Protein AF-A0A6P2BWC6-F1 (afdb_monomer_lite)

Radius of gyration: 18.68 Å; chains: 1; bounding box: 38×39×70 Å

Secondary structure (DSSP, 8-state):
--------------TT-----------------------------PPPPGGGGGG-TT-EEEPSSSPPTTSHHHHHHHHHHHHHTT-HHHHTTSB-TTTHHHHHHHHHHS-HHHHHHHS-EEEEEEEEEEEEETTEEEEEEEEEEE-TTSSSSEEEE--TTTTGGGS--HHHHHHHHHH---SSS--EEEEEETTEEEE--S--

Organism: NCBI:txid2480626

Foldseek 3Di:
DDDPPPPPPPPPVDQLQADDDDDDDDDDDDDDDDDDDDDDDDPDPPDPDPLLVLQDPQKDKDAWDDDDPQDQQNLVVVLLVCLVVLVQLVNLVQADPVCSVVSNVVVVPDDSVVSNLQDKDWDPKTWGMWIDHPFKIWIFIAGKIAGPNDVVRIDGHPDSCPPSSPSHYNVVLLCCSAPHSHDSGHTFMWGDDPNGIHGDHPHD

Sequence (204 aa):
MRIPTGMVSCSIVVLAMALATGCSPDGSSTPGGSSPSTGTGRPTGGASPSWARSLGSGVTVTTPGAAASGSPGAVLTSAIAAIEAGNYAKICHYLQPSQQPKCKSEFGSAQASAIATAMPTFKNLTVSYTATDGTKALVGLTGTICSPEQKPSCVTNNDAAAIFDSGKTFAELWMESVTSISNGYSLTPMIEVNGKWYGYSTGF

pLDDT: mean 77.04, std 22.96, range [26.8, 98.0]

Structure (mmCIF, N/CA/C/O backbone):
data_AF-A0A6P2BWC6-F1
#
_entry.id   AF-A0A6P2BWC6-F1
#
loop_
_atom_site.group_PDB
_atom_site.id
_atom_site.type_symbol
_atom_site.label_atom_id
_atom_site.label_alt_id
_atom_site.label_comp_id
_atom_site.label_asym_id
_atom_site.label_entity_id
_atom_site.label_seq_id
_atom_site.pdbx_PDB_ins_code
_atom_site.Cartn_x
_atom_site.Cartn_y
_atom_site.Cartn_z
_atom_site.occupancy
_atom_site.B_iso_or_equiv
_atom_site.auth_seq_id
_atom_site.auth_comp_id
_atom_site.auth_asym_id
_atom_site.auth_atom_id
_atom_site.pdbx_PDB_model_num
ATOM 1 N N . MET A 1 1 ? -14.160 8.626 41.823 1.00 37.69 1 MET A N 1
ATOM 2 C CA . MET A 1 1 ? -14.326 8.112 40.448 1.00 37.69 1 MET A CA 1
ATOM 3 C C . MET A 1 1 ? -12.980 7.529 40.033 1.00 37.69 1 MET A C 1
ATOM 5 O O . MET A 1 1 ? -12.048 8.285 39.810 1.00 37.69 1 MET A O 1
ATOM 9 N N . ARG A 1 2 ? -12.809 6.206 40.139 1.00 28.91 2 ARG A N 1
ATOM 10 C CA . ARG A 1 2 ? -11.534 5.522 39.866 1.00 28.91 2 ARG A CA 1
ATOM 11 C C . ARG A 1 2 ? -11.541 5.081 38.406 1.00 28.91 2 ARG A C 1
ATOM 13 O O . ARG A 1 2 ? -12.388 4.281 38.029 1.00 28.91 2 ARG A O 1
ATOM 20 N N . ILE A 1 3 ? -10.636 5.639 37.610 1.00 29.30 3 ILE A N 1
ATOM 21 C CA . ILE A 1 3 ? -10.373 5.204 36.237 1.00 29.30 3 ILE A CA 1
ATOM 22 C C . ILE A 1 3 ? -9.587 3.888 36.346 1.00 29.30 3 ILE A C 1
ATOM 24 O O . ILE A 1 3 ? -8.550 3.884 37.014 1.00 29.30 3 ILE A O 1
ATOM 28 N N . PRO A 1 4 ? -10.062 2.764 35.784 1.00 33.19 4 PRO A N 1
ATOM 29 C CA . PRO A 1 4 ? -9.310 1.521 35.825 1.00 33.19 4 PRO A CA 1
ATOM 30 C C . PRO A 1 4 ? -8.053 1.661 34.957 1.00 33.19 4 PRO A C 1
ATOM 32 O O . PRO A 1 4 ? -8.128 1.787 33.740 1.00 33.19 4 PRO A O 1
ATOM 35 N N . THR A 1 5 ? -6.888 1.602 35.599 1.00 37.75 5 THR A N 1
ATOM 36 C CA . THR A 1 5 ? -5.531 1.537 35.025 1.00 37.75 5 THR A CA 1
ATOM 37 C C . THR A 1 5 ? -5.218 0.189 34.359 1.00 37.75 5 THR A C 1
ATOM 39 O O . THR A 1 5 ? -4.068 -0.229 34.278 1.00 37.75 5 THR A O 1
ATOM 42 N N . GLY A 1 6 ? -6.236 -0.497 33.840 1.00 28.25 6 GLY A N 1
ATOM 43 C CA . GLY A 1 6 ? -6.069 -1.623 32.930 1.00 28.25 6 GLY A CA 1
ATOM 44 C C . GLY A 1 6 ? -6.019 -1.096 31.506 1.00 28.25 6 GLY A C 1
ATOM 45 O O . GLY A 1 6 ? -6.942 -1.350 30.738 1.00 28.25 6 GLY A O 1
ATOM 46 N N . MET A 1 7 ? -4.995 -0.297 31.176 1.00 32.66 7 MET A N 1
ATOM 47 C CA . MET A 1 7 ? -4.729 0.045 29.783 1.00 32.66 7 MET A CA 1
ATOM 48 C C . MET A 1 7 ? -4.448 -1.263 29.061 1.00 32.66 7 MET A C 1
ATOM 50 O O . MET A 1 7 ? -3.404 -1.887 29.229 1.00 32.66 7 MET A O 1
ATOM 54 N N . VAL A 1 8 ? -5.454 -1.677 28.305 1.00 32.75 8 VAL A N 1
ATOM 55 C CA . VAL A 1 8 ? -5.372 -2.600 27.194 1.00 32.75 8 VAL A CA 1
ATOM 56 C C . VAL A 1 8 ? -4.130 -2.213 26.390 1.00 32.75 8 VAL A C 1
ATOM 58 O O . VAL A 1 8 ? -4.157 -1.304 25.570 1.00 32.75 8 VAL A O 1
ATOM 61 N N . SER A 1 9 ? -3.021 -2.900 26.658 1.00 33.09 9 SER A N 1
ATOM 62 C CA . SER A 1 9 ? -1.849 -2.969 25.791 1.00 33.09 9 SER A CA 1
ATOM 63 C C . SER A 1 9 ? -2.214 -3.823 24.571 1.00 33.09 9 SER A C 1
ATOM 65 O O . SER A 1 9 ? -1.539 -4.796 24.251 1.00 33.09 9 SER A O 1
ATOM 67 N N . CYS A 1 10 ? -3.332 -3.507 23.914 1.00 27.88 10 CYS A N 1
ATOM 68 C CA . CYS A 1 10 ? -3.519 -3.888 22.531 1.00 27.88 10 CYS A CA 1
ATOM 69 C C . CYS A 1 10 ? -2.704 -2.870 21.765 1.00 27.88 10 CYS A C 1
ATOM 71 O O . CYS A 1 10 ? -3.107 -1.719 21.610 1.00 27.88 10 CYS A O 1
ATOM 73 N N . SER A 1 11 ? -1.531 -3.310 21.332 1.00 31.22 11 SER A N 1
ATOM 74 C CA . SER A 1 11 ? -0.927 -2.857 20.097 1.00 31.22 11 SER A CA 1
ATOM 75 C C . SER A 1 11 ? -2.028 -2.858 19.036 1.00 31.22 11 SER A C 1
ATOM 77 O O . SER A 1 11 ? -2.291 -3.881 18.412 1.00 31.22 11 SER A O 1
ATOM 79 N N . ILE A 1 12 ? -2.745 -1.740 18.901 1.00 33.75 12 ILE A N 1
ATOM 80 C CA . ILE A 1 12 ? -3.603 -1.473 17.756 1.00 33.75 12 ILE A CA 1
ATOM 81 C C . ILE A 1 12 ? -2.596 -1.298 16.632 1.00 33.75 12 ILE A C 1
ATOM 83 O O . ILE A 1 12 ? -2.069 -0.214 16.400 1.00 33.75 12 ILE A O 1
ATOM 87 N N . VAL A 1 13 ? -2.227 -2.423 16.025 1.00 39.00 13 VAL A N 1
ATOM 88 C CA . VAL A 1 13 ? -1.388 -2.472 14.839 1.00 39.00 13 VAL A CA 1
ATOM 89 C C . VAL A 1 13 ? -2.271 -1.934 13.725 1.00 39.00 13 VAL A C 1
ATOM 91 O O . VAL A 1 13 ? -2.961 -2.661 13.013 1.00 39.00 13 VAL A O 1
ATOM 94 N N . VAL A 1 14 ? -2.304 -0.601 13.656 1.00 40.34 14 VAL A N 1
ATOM 95 C CA . VAL A 1 14 ? -2.742 0.170 12.504 1.00 40.34 14 VAL A CA 1
ATOM 96 C C . VAL A 1 14 ? -2.106 -0.497 11.303 1.00 40.34 14 VAL A C 1
ATOM 98 O O . VAL A 1 14 ? -0.881 -0.592 11.239 1.00 40.34 14 VAL A O 1
ATOM 101 N N . LEU A 1 15 ? -2.955 -0.989 10.402 1.00 39.84 15 LEU A N 1
ATOM 102 C CA . LEU A 1 15 ? -2.624 -1.450 9.062 1.00 39.84 15 LEU A CA 1
ATOM 103 C C . LEU A 1 15 ? -1.362 -0.742 8.537 1.00 39.84 15 LEU A C 1
ATOM 105 O O . LEU A 1 15 ? -1.455 0.384 8.062 1.00 39.84 15 LEU A O 1
ATOM 109 N N . ALA A 1 16 ? -0.204 -1.382 8.722 1.00 38.47 16 ALA A N 1
ATOM 110 C CA . ALA A 1 16 ? 1.130 -0.972 8.290 1.00 38.47 16 ALA A CA 1
ATOM 111 C C . ALA A 1 16 ? 1.364 0.547 8.098 1.00 38.47 16 ALA A C 1
ATOM 113 O O . ALA A 1 16 ? 1.877 0.964 7.065 1.00 38.47 16 ALA A O 1
ATOM 114 N N . MET A 1 17 ? 1.052 1.374 9.106 1.00 38.88 17 MET A N 1
ATOM 115 C CA . MET A 1 17 ? 1.558 2.752 9.206 1.00 38.88 17 MET A CA 1
ATOM 116 C C . MET A 1 17 ? 2.388 2.924 10.480 1.00 38.88 17 MET A C 1
ATOM 118 O O . MET A 1 17 ? 2.060 3.667 11.394 1.00 38.88 17 MET A O 1
ATOM 122 N N . ALA A 1 18 ? 3.520 2.228 10.482 1.00 38.84 18 ALA A N 1
ATOM 123 C CA . ALA A 1 18 ? 4.801 2.889 10.667 1.00 38.84 18 ALA A CA 1
ATOM 124 C C . ALA A 1 18 ? 5.062 3.717 11.933 1.00 38.84 18 ALA A C 1
ATOM 126 O O . ALA A 1 18 ? 5.269 4.923 11.845 1.00 38.84 18 ALA A O 1
ATOM 127 N N . LEU A 1 19 ? 5.126 3.113 13.115 1.00 39.31 19 LEU A N 1
ATOM 128 C CA . LEU A 1 19 ? 5.501 3.823 14.342 1.00 39.31 19 LEU A CA 1
ATOM 129 C C . LEU A 1 19 ? 6.637 3.099 15.061 1.00 39.31 19 LEU A C 1
ATOM 131 O O . LEU A 1 19 ? 6.399 2.151 15.801 1.00 39.31 19 LEU A O 1
ATOM 135 N N . ALA A 1 20 ? 7.878 3.547 14.846 1.00 31.91 20 ALA A N 1
ATOM 136 C CA . ALA A 1 20 ? 8.990 3.286 15.758 1.00 31.91 20 ALA A CA 1
ATOM 137 C C . ALA A 1 20 ? 10.097 4.342 15.593 1.00 31.91 20 ALA A C 1
ATOM 139 O O . ALA A 1 20 ? 10.619 4.573 14.510 1.00 31.91 20 ALA A O 1
ATOM 140 N N . THR A 1 21 ? 10.428 4.978 16.711 1.00 34.62 21 THR A N 1
ATOM 141 C CA . THR A 1 21 ? 11.384 6.071 16.923 1.00 34.62 21 THR A CA 1
ATOM 142 C C . THR A 1 21 ? 12.852 5.684 16.692 1.00 34.62 21 THR A C 1
ATOM 144 O O . THR A 1 21 ? 13.307 4.691 17.257 1.00 34.62 21 THR A O 1
ATOM 147 N N . GLY A 1 22 ? 13.630 6.529 16.000 1.00 28.91 22 GLY A N 1
ATOM 148 C CA . GLY A 1 22 ? 15.100 6.460 15.960 1.00 28.91 22 GLY A CA 1
ATOM 149 C C . GLY A 1 22 ? 15.735 7.710 15.328 1.00 28.91 22 GLY A C 1
ATOM 150 O O . GLY A 1 22 ? 15.330 8.126 14.251 1.00 28.91 22 GLY A O 1
ATOM 151 N N . CYS A 1 23 ? 16.681 8.341 16.029 1.00 26.80 23 CYS A N 1
ATOM 152 C CA . CYS A 1 23 ? 17.249 9.667 15.744 1.00 26.80 23 CYS A CA 1
ATOM 153 C C . CYS A 1 23 ? 18.470 9.676 14.792 1.00 26.80 23 CYS A C 1
ATOM 155 O O . CYS A 1 23 ? 19.263 8.737 14.818 1.00 26.80 23 CYS A O 1
ATOM 157 N N . SER A 1 24 ? 18.678 10.847 14.155 1.00 37.84 24 SER A N 1
ATOM 158 C CA . SER A 1 24 ? 19.957 11.502 13.752 1.00 37.84 24 SER A CA 1
ATOM 159 C C . SER A 1 24 ? 20.382 11.505 12.254 1.00 37.84 24 SER A C 1
ATOM 161 O O . SER A 1 24 ? 19.947 10.632 11.512 1.00 37.84 24 SER A O 1
ATOM 163 N N . PRO A 1 25 ? 21.139 12.546 11.798 1.00 44.69 25 PRO A N 1
ATOM 164 C CA . PRO A 1 25 ? 20.831 13.354 10.596 1.00 44.69 25 PRO A CA 1
ATOM 165 C C . PRO A 1 25 ? 21.864 13.268 9.433 1.00 44.69 25 PRO A C 1
ATOM 167 O O . PRO A 1 25 ? 22.745 12.418 9.459 1.00 44.69 25 PRO A O 1
ATOM 170 N N . ASP A 1 26 ? 21.739 14.208 8.474 1.00 30.88 26 ASP A N 1
ATOM 171 C CA . ASP A 1 26 ? 22.586 14.545 7.298 1.00 30.88 26 ASP A CA 1
ATOM 172 C C . ASP A 1 26 ? 22.233 13.831 5.972 1.00 30.88 26 ASP A C 1
ATOM 174 O O . ASP A 1 26 ? 22.028 12.628 5.934 1.00 30.88 26 ASP A O 1
ATOM 178 N N . GLY A 1 27 ? 22.133 14.481 4.805 1.00 31.28 27 GLY A N 1
ATOM 179 C CA . GLY A 1 27 ? 22.350 15.876 4.434 1.00 31.28 27 GLY A CA 1
ATOM 180 C C . GLY A 1 27 ? 22.156 16.092 2.917 1.00 31.28 27 GLY A C 1
ATOM 181 O O . GLY A 1 27 ? 22.184 15.153 2.129 1.00 31.28 27 GLY A O 1
ATOM 182 N N . SER A 1 28 ? 22.013 17.369 2.560 1.00 35.97 28 SER A N 1
ATOM 183 C CA . SER A 1 28 ? 22.383 18.031 1.296 1.00 35.97 28 SER A CA 1
ATOM 184 C C . SER A 1 28 ? 21.624 17.795 -0.023 1.00 35.97 28 SER A C 1
ATOM 186 O O . SER A 1 28 ? 21.426 16.701 -0.536 1.00 35.97 28 SER A O 1
ATOM 188 N N . SER A 1 29 ? 21.281 18.950 -0.591 1.00 34.03 29 SER A N 1
ATOM 189 C CA . SER A 1 29 ? 20.420 19.255 -1.728 1.00 34.03 29 SER A CA 1
ATOM 190 C C . SER A 1 29 ? 21.173 19.350 -3.061 1.00 34.03 29 SER A C 1
ATOM 192 O O . SER A 1 29 ? 22.290 19.863 -3.102 1.00 34.03 29 SER A O 1
ATOM 194 N N . THR A 1 30 ? 20.507 19.044 -4.181 1.00 46.94 30 THR A N 1
ATOM 195 C CA . THR A 1 30 ? 20.651 19.800 -5.450 1.00 46.94 30 THR A CA 1
ATOM 196 C C . THR A 1 30 ? 19.495 19.483 -6.413 1.00 46.94 30 THR A C 1
ATOM 198 O O . THR A 1 30 ? 19.282 18.312 -6.710 1.00 46.94 30 THR A O 1
ATOM 201 N N . PRO A 1 31 ? 18.768 20.480 -6.956 1.00 36.91 31 PRO A N 1
ATOM 202 C CA . PRO A 1 31 ? 17.924 20.272 -8.131 1.00 36.91 31 PRO A CA 1
ATOM 203 C C . PRO A 1 31 ? 18.430 21.075 -9.339 1.00 36.91 31 PRO A C 1
ATOM 205 O O . PRO A 1 31 ? 18.624 22.288 -9.263 1.00 36.91 31 PRO A O 1
ATOM 208 N N . GLY A 1 32 ? 18.598 20.394 -10.474 1.00 36.41 32 GLY A N 1
ATOM 209 C CA . GLY A 1 32 ? 18.878 21.002 -11.773 1.00 36.41 32 GLY A CA 1
ATOM 210 C C . GLY A 1 32 ? 17.747 20.754 -12.775 1.00 36.41 32 GLY A C 1
ATOM 211 O O . GLY A 1 32 ? 17.551 19.626 -13.205 1.00 36.41 32 GLY A O 1
ATOM 212 N N . GLY A 1 33 ? 17.047 21.829 -13.152 1.00 36.78 33 GLY A N 1
ATOM 213 C CA . GLY A 1 33 ? 16.751 22.188 -14.551 1.00 36.78 33 GLY A CA 1
ATOM 214 C C . GLY A 1 33 ? 15.719 21.402 -15.384 1.00 36.78 33 GLY A C 1
ATOM 215 O O . GLY A 1 33 ? 16.068 20.472 -16.096 1.00 36.78 33 GLY A O 1
ATOM 216 N N . SER A 1 34 ? 14.489 21.926 -15.383 1.00 38.69 34 SER A N 1
ATOM 217 C CA . SER A 1 34 ? 13.345 21.900 -16.332 1.00 38.69 34 SER A CA 1
ATOM 218 C C . SER A 1 34 ? 13.611 21.607 -17.837 1.00 38.69 34 SER A C 1
ATOM 220 O O . SER A 1 34 ? 14.492 22.224 -18.424 1.00 38.69 34 SER A O 1
ATOM 222 N N . SER A 1 35 ? 12.867 20.690 -18.494 1.00 48.53 35 SER A N 1
ATOM 223 C CA . SER A 1 35 ? 11.608 20.865 -19.298 1.00 48.53 35 SER A CA 1
ATOM 224 C C . SER A 1 35 ? 11.840 20.966 -20.832 1.00 48.53 35 SER A C 1
ATOM 226 O O . SER A 1 35 ? 12.970 21.159 -21.257 1.00 48.53 35 SER A O 1
ATOM 228 N N . PRO A 1 36 ? 10.802 20.950 -21.701 1.00 50.31 36 PRO A N 1
ATOM 229 C CA . PRO A 1 36 ? 9.877 19.856 -22.028 1.00 50.31 36 PRO A CA 1
ATOM 230 C C . PRO A 1 36 ? 9.840 19.578 -23.558 1.00 50.31 36 PRO A C 1
ATOM 232 O O . PRO A 1 36 ? 10.333 20.367 -24.361 1.00 50.31 36 PRO A O 1
ATOM 235 N N . SER A 1 37 ? 9.188 18.505 -24.014 1.00 38.06 37 SER A N 1
ATOM 236 C CA . SER A 1 37 ? 8.697 18.450 -25.405 1.00 38.06 37 SER A CA 1
ATOM 237 C C . SER A 1 37 ? 7.375 17.696 -25.530 1.00 38.06 37 SER A C 1
ATOM 239 O O . SER A 1 37 ? 7.201 16.567 -25.084 1.00 38.06 37 SER A O 1
ATOM 241 N N . THR A 1 38 ? 6.439 18.413 -26.138 1.00 45.41 38 THR A N 1
ATOM 242 C CA . THR A 1 38 ? 5.098 18.058 -26.595 1.00 45.41 38 THR A CA 1
ATOM 243 C C . THR A 1 38 ? 5.083 16.884 -27.571 1.00 45.41 38 THR A C 1
ATOM 245 O O . THR A 1 38 ? 5.807 16.897 -28.563 1.00 45.41 38 THR A O 1
ATOM 248 N N . GLY A 1 39 ? 4.164 15.941 -27.355 1.00 37.78 39 GLY A N 1
ATOM 249 C CA . GLY A 1 39 ? 3.814 14.898 -28.316 1.00 37.78 39 GLY A CA 1
ATOM 250 C C . GLY A 1 39 ? 2.400 14.380 -28.064 1.00 37.78 39 GLY A C 1
ATOM 251 O O . GLY A 1 39 ? 2.133 13.713 -27.072 1.00 37.78 39 GLY A O 1
ATOM 252 N N . THR A 1 40 ? 1.478 14.731 -28.952 1.00 53.34 40 THR A N 1
ATOM 253 C CA . THR A 1 40 ? 0.096 14.254 -29.012 1.00 53.34 40 THR A CA 1
ATOM 254 C C . THR A 1 40 ? 0.035 12.856 -29.635 1.00 53.34 40 THR A C 1
ATOM 256 O O . THR A 1 40 ? 0.431 12.683 -30.783 1.00 53.34 40 THR A O 1
ATOM 259 N N . GLY A 1 41 ? -0.539 11.871 -28.930 1.00 35.78 41 GLY A N 1
ATOM 260 C CA . GLY A 1 41 ? -1.038 10.646 -29.573 1.00 35.78 41 GLY A CA 1
ATOM 261 C C . GLY A 1 41 ? -1.169 9.409 -28.680 1.00 35.78 41 GLY A C 1
ATOM 262 O O . GLY A 1 41 ? -0.161 8.769 -28.442 1.00 35.78 41 GLY A O 1
ATOM 263 N N . ARG A 1 42 ? -2.424 9.034 -28.336 1.00 38.44 42 ARG A N 1
ATOM 264 C CA . ARG A 1 42 ? -2.931 7.689 -27.923 1.00 38.44 42 ARG A CA 1
ATOM 265 C C . ARG A 1 42 ? -2.247 7.060 -26.673 1.00 38.44 42 ARG A C 1
ATOM 267 O O . ARG A 1 42 ? -1.086 7.333 -26.431 1.00 38.44 42 ARG A O 1
ATOM 274 N N . PRO A 1 43 ? -2.894 6.218 -25.831 1.00 46.59 43 PRO A N 1
ATOM 275 C CA . PRO A 1 43 ? -2.194 5.584 -24.707 1.00 46.59 43 PRO A CA 1
ATOM 276 C C . PRO A 1 43 ? -1.298 4.453 -25.233 1.00 46.59 43 PRO A C 1
ATOM 278 O O . PRO A 1 43 ? -1.615 3.271 -25.145 1.00 46.59 43 PRO A O 1
ATOM 281 N N . THR A 1 44 ? -0.192 4.827 -25.868 1.00 40.12 44 THR A N 1
ATOM 282 C CA . THR A 1 44 ? 0.988 3.985 -26.020 1.00 40.12 44 THR A CA 1
ATOM 283 C C . THR A 1 44 ? 1.545 3.757 -24.627 1.00 40.12 44 THR A C 1
ATOM 285 O O . THR A 1 44 ? 1.748 4.730 -23.900 1.00 40.12 44 THR A O 1
ATOM 288 N N . GLY A 1 45 ? 1.755 2.493 -24.249 1.00 49.41 45 GLY A N 1
ATOM 289 C CA . GLY A 1 45 ? 2.424 2.140 -23.000 1.00 49.41 45 GLY A CA 1
ATOM 290 C C . GLY A 1 45 ? 3.673 2.997 -22.847 1.00 49.41 45 GLY A C 1
ATOM 291 O O . GLY A 1 45 ? 4.591 2.899 -23.662 1.00 49.41 45 GLY A O 1
ATOM 292 N N . GLY A 1 46 ? 3.641 3.910 -21.873 1.00 59.16 46 GLY A N 1
ATOM 293 C CA . GLY A 1 46 ? 4.764 4.788 -21.594 1.00 59.16 46 GLY A CA 1
ATOM 294 C C . GLY A 1 46 ? 5.992 3.924 -21.368 1.00 59.16 46 GLY A C 1
ATOM 295 O O . GLY A 1 46 ? 5.901 2.891 -20.700 1.00 59.16 46 GLY A O 1
ATOM 296 N N . ALA A 1 47 ? 7.117 4.311 -21.970 1.00 70.81 47 ALA A N 1
ATOM 297 C CA . ALA A 1 47 ? 8.377 3.632 -21.724 1.00 70.81 47 ALA A CA 1
ATOM 298 C C . ALA A 1 47 ? 8.570 3.509 -20.208 1.00 70.81 47 ALA A C 1
ATOM 300 O O . ALA A 1 47 ? 8.433 4.501 -19.486 1.00 70.81 47 ALA A O 1
ATOM 301 N N . SER A 1 48 ? 8.822 2.289 -19.727 1.00 81.19 48 SER A N 1
ATOM 302 C CA . SER A 1 48 ? 9.045 2.065 -18.302 1.00 81.19 48 SER A CA 1
ATOM 303 C C . SER A 1 48 ? 10.162 2.994 -17.814 1.00 81.19 48 SER A C 1
ATOM 305 O O . SER A 1 48 ? 11.151 3.169 -18.537 1.00 81.19 48 SER A O 1
ATOM 307 N N . PRO A 1 49 ? 10.027 3.589 -16.615 1.00 90.25 49 PRO A N 1
ATOM 308 C CA . PRO A 1 49 ? 11.055 4.463 -16.066 1.00 90.25 49 PRO A CA 1
ATOM 309 C C . PRO A 1 49 ? 12.430 3.792 -16.080 1.00 90.25 49 PRO A C 1
ATOM 311 O O . PRO A 1 49 ? 12.535 2.578 -15.903 1.00 90.25 49 PRO A O 1
ATOM 314 N N . SER A 1 50 ? 13.500 4.567 -16.261 1.00 92.25 50 SER A N 1
ATOM 315 C CA . SER A 1 50 ? 14.865 4.022 -16.326 1.00 92.25 50 SER A CA 1
ATOM 316 C C . SER A 1 50 ? 15.248 3.225 -15.077 1.00 92.25 50 SER A C 1
ATOM 318 O O . SER A 1 50 ? 15.921 2.200 -15.201 1.00 92.25 50 SER A O 1
ATOM 320 N N . TRP A 1 51 ? 14.770 3.654 -13.906 1.00 93.69 51 TRP A N 1
ATOM 321 C CA . TRP A 1 51 ? 14.983 2.981 -12.625 1.00 93.69 51 TRP A CA 1
ATOM 322 C C . TRP A 1 51 ? 14.264 1.635 -12.525 1.00 93.69 51 TRP A C 1
ATOM 324 O O . TRP A 1 51 ? 14.728 0.752 -11.817 1.00 93.69 51 TRP A O 1
ATOM 334 N N . ALA A 1 52 ? 13.188 1.405 -13.289 1.00 95.38 52 ALA A N 1
ATOM 335 C CA . ALA A 1 52 ? 12.398 0.173 -13.197 1.00 95.38 52 ALA A CA 1
ATOM 336 C C . ALA A 1 52 ? 13.230 -1.086 -13.481 1.00 95.38 52 ALA A C 1
ATOM 338 O O . ALA A 1 52 ? 12.898 -2.169 -13.007 1.00 95.38 52 ALA A O 1
ATOM 339 N N . ARG A 1 53 ? 14.339 -0.947 -14.219 1.00 94.00 53 ARG A N 1
ATOM 340 C CA . ARG A 1 53 ? 15.262 -2.052 -14.498 1.00 94.00 53 ARG A CA 1
ATOM 341 C C . ARG A 1 53 ? 15.949 -2.589 -13.241 1.00 94.00 53 ARG A C 1
ATOM 343 O O . ARG A 1 53 ? 16.262 -3.775 -13.220 1.00 94.00 53 ARG A O 1
ATOM 350 N N . SER A 1 54 ? 16.183 -1.761 -12.216 1.00 96.44 54 SER A N 1
ATOM 351 C CA . SER A 1 54 ? 16.842 -2.211 -10.980 1.00 96.44 54 SER A CA 1
ATOM 352 C C . SER A 1 54 ? 15.971 -3.167 -10.171 1.00 96.44 54 SER A C 1
ATOM 354 O O . SER A 1 54 ? 16.499 -3.978 -9.419 1.00 96.44 54 SER A O 1
ATOM 356 N N . LEU A 1 55 ? 14.647 -3.128 -10.365 1.00 97.06 55 LEU A N 1
ATOM 357 C CA . LEU A 1 55 ? 13.708 -3.988 -9.647 1.00 97.06 55 LEU A CA 1
ATOM 358 C C . LEU A 1 55 ? 13.874 -5.477 -9.977 1.00 97.06 55 LEU A C 1
ATOM 360 O O . LEU A 1 55 ? 13.511 -6.315 -9.154 1.00 97.06 55 LEU A O 1
ATOM 364 N N . GLY A 1 56 ? 14.454 -5.799 -11.135 1.00 96.19 56 GLY A N 1
ATOM 365 C CA . GLY A 1 56 ? 14.690 -7.166 -11.591 1.00 96.19 56 GLY A CA 1
ATOM 366 C C . GLY A 1 56 ? 13.788 -7.579 -12.756 1.00 96.19 56 GLY A C 1
ATOM 367 O O . GLY A 1 56 ? 12.777 -6.947 -13.065 1.00 96.19 56 GLY A O 1
ATOM 368 N N . SER A 1 57 ? 14.173 -8.658 -13.441 1.00 93.62 57 SER A N 1
ATOM 369 C CA . SER A 1 57 ? 13.372 -9.225 -14.529 1.00 93.62 57 SER A CA 1
ATOM 370 C C . SER A 1 57 ? 12.085 -9.850 -13.995 1.00 93.62 57 SER A C 1
ATOM 372 O O . SER A 1 57 ? 12.119 -10.536 -12.979 1.00 93.62 57 SER A O 1
ATOM 374 N N . GLY A 1 58 ? 10.975 -9.672 -14.714 1.00 92.50 58 GLY A N 1
ATOM 375 C CA . GLY A 1 58 ? 9.655 -10.180 -14.316 1.00 92.50 58 GLY A CA 1
ATOM 376 C C . GLY A 1 58 ? 8.818 -9.180 -13.514 1.00 92.50 58 GLY A C 1
ATOM 377 O O . GLY A 1 58 ? 7.606 -9.358 -13.409 1.00 92.50 58 GLY A O 1
ATOM 378 N N . VAL A 1 59 ? 9.424 -8.087 -13.039 1.00 97.12 59 VAL A N 1
ATOM 379 C CA . VAL A 1 59 ? 8.699 -7.034 -12.328 1.00 97.12 59 VAL A CA 1
ATOM 380 C C . VAL A 1 59 ? 7.966 -6.130 -13.314 1.00 97.12 59 VAL A C 1
ATOM 382 O O . VAL A 1 59 ? 8.564 -5.534 -14.210 1.00 97.12 59 VAL A O 1
ATOM 385 N N . THR A 1 60 ? 6.656 -6.000 -13.130 1.00 95.50 60 THR 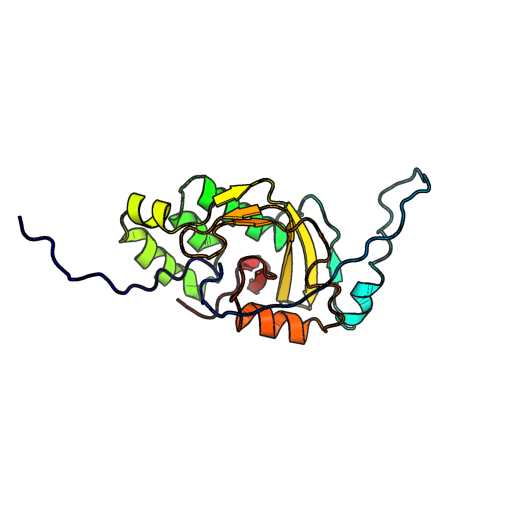A N 1
ATOM 386 C CA . THR A 1 60 ? 5.817 -5.071 -13.893 1.00 95.50 60 THR A CA 1
ATOM 387 C C . THR A 1 60 ? 5.639 -3.776 -13.114 1.00 95.50 60 THR A C 1
ATOM 389 O O . THR A 1 60 ? 5.259 -3.804 -11.945 1.00 95.50 60 THR A O 1
ATOM 392 N N . VAL A 1 61 ? 5.871 -2.634 -13.766 1.00 94.94 61 VAL A N 1
ATOM 393 C CA . VAL A 1 61 ? 5.666 -1.305 -13.176 1.00 94.94 61 VAL A CA 1
ATOM 394 C C . VAL A 1 61 ? 4.451 -0.637 -13.805 1.00 94.94 61 VAL A C 1
ATOM 396 O O . VAL A 1 61 ? 4.405 -0.417 -15.014 1.00 94.94 61 VAL A O 1
ATOM 399 N N . THR A 1 62 ? 3.482 -0.277 -12.968 1.00 94.25 62 THR A N 1
ATOM 400 C CA . THR A 1 62 ? 2.344 0.569 -13.343 1.00 94.25 62 THR A CA 1
ATOM 401 C C . THR A 1 62 ? 2.661 2.016 -12.987 1.00 94.25 62 THR A C 1
ATOM 403 O O . THR A 1 62 ? 3.114 2.294 -11.876 1.00 94.25 62 THR A O 1
ATOM 406 N N . THR A 1 63 ? 2.452 2.930 -13.934 1.00 91.19 63 THR A N 1
ATOM 407 C CA . THR A 1 63 ? 2.721 4.366 -13.774 1.00 91.19 63 THR A CA 1
ATOM 408 C C . THR A 1 63 ? 1.726 5.047 -12.823 1.00 91.19 63 THR A C 1
ATOM 410 O O . THR A 1 63 ? 0.599 4.564 -12.700 1.00 91.19 63 THR A O 1
ATOM 413 N N . PRO A 1 64 ? 2.088 6.201 -12.224 1.00 91.12 64 PRO A N 1
ATOM 414 C CA . PRO A 1 64 ? 1.185 7.015 -11.419 1.00 91.12 64 PRO A CA 1
ATOM 415 C C . PRO A 1 64 ? -0.114 7.350 -12.137 1.00 91.12 64 PRO A C 1
ATOM 417 O O . PRO A 1 64 ? -0.123 7.615 -13.342 1.00 91.12 64 PRO A O 1
ATOM 420 N N . GLY A 1 65 ? -1.206 7.384 -11.376 1.00 82.19 65 GLY A N 1
ATOM 421 C CA . GLY A 1 65 ? -2.521 7.744 -11.886 1.00 82.19 65 GLY A CA 1
ATOM 422 C C . GLY A 1 65 ? -3.656 6.999 -11.197 1.00 82.19 65 GLY A C 1
ATOM 423 O O . GLY A 1 65 ? -3.510 6.450 -10.105 1.00 82.19 65 GLY A O 1
ATOM 424 N N . ALA A 1 66 ? -4.818 6.995 -11.851 1.00 78.62 66 ALA A N 1
ATOM 425 C CA . ALA A 1 66 ? -5.980 6.271 -11.362 1.00 78.62 66 ALA A CA 1
ATOM 426 C C . ALA A 1 66 ? -5.709 4.760 -11.384 1.00 78.62 66 ALA A C 1
ATOM 428 O O . ALA A 1 66 ? -5.492 4.168 -12.442 1.00 78.62 66 ALA A O 1
ATOM 429 N N . ALA A 1 67 ? -5.739 4.138 -10.207 1.00 86.25 67 ALA A N 1
ATOM 430 C CA . ALA A 1 67 ? -5.558 2.703 -10.077 1.00 86.25 67 ALA A CA 1
ATOM 431 C C . ALA A 1 67 ? -6.741 1.954 -10.712 1.00 86.25 67 ALA A C 1
ATOM 433 O O . ALA A 1 67 ? -7.905 2.256 -10.438 1.00 86.25 67 ALA A O 1
ATOM 434 N N . ALA A 1 68 ? -6.451 0.960 -11.554 1.00 88.31 68 ALA A N 1
ATOM 435 C CA . ALA A 1 68 ? -7.483 0.128 -12.168 1.00 88.31 68 ALA A CA 1
ATOM 436 C C . ALA A 1 68 ? -8.288 -0.629 -11.097 1.00 88.31 68 ALA A C 1
ATOM 438 O O . ALA A 1 68 ? -7.741 -1.018 -10.062 1.00 88.31 68 ALA A O 1
ATOM 439 N N . SER A 1 69 ? -9.578 -0.871 -11.346 1.00 91.50 69 SER A N 1
ATOM 440 C CA . SER A 1 69 ? -10.433 -1.608 -10.405 1.00 91.50 69 SER A CA 1
ATOM 441 C C . SER A 1 69 ? -9.833 -2.974 -10.061 1.00 91.50 69 SER A C 1
ATOM 443 O O . SER A 1 69 ? -9.391 -3.704 -10.946 1.00 91.50 69 SER A O 1
ATOM 445 N N . GLY A 1 70 ? -9.792 -3.302 -8.769 1.00 91.56 70 GLY A N 1
ATOM 446 C CA . GLY A 1 70 ? -9.224 -4.554 -8.267 1.00 91.56 70 GLY A CA 1
ATOM 447 C C . GLY A 1 70 ? -7.694 -4.622 -8.245 1.00 91.56 70 GLY A C 1
ATOM 448 O O . GLY A 1 70 ? -7.169 -5.605 -7.740 1.00 91.56 70 GLY A O 1
ATOM 449 N N . SER A 1 71 ? -6.974 -3.609 -8.738 1.00 95.44 71 SER A N 1
ATOM 450 C CA . SER A 1 71 ? -5.506 -3.547 -8.651 1.00 95.44 71 SER A CA 1
ATOM 451 C C . SER A 1 71 ? -5.013 -3.322 -7.208 1.00 95.44 71 SER A C 1
ATOM 453 O O . SER A 1 71 ? -5.782 -2.827 -6.374 1.00 95.44 71 SER A O 1
ATOM 455 N N . PRO A 1 72 ? -3.726 -3.597 -6.902 1.00 95.88 72 PRO A N 1
ATOM 456 C CA . PRO A 1 72 ? -3.145 -3.312 -5.587 1.00 95.88 72 PRO A CA 1
ATOM 457 C C . PRO A 1 72 ? -3.376 -1.861 -5.138 1.00 95.88 72 PRO A C 1
ATOM 459 O O . PRO A 1 72 ? -3.838 -1.613 -4.024 1.00 95.88 72 PRO A O 1
ATOM 462 N N . GLY A 1 73 ? -3.141 -0.897 -6.036 1.00 94.00 73 GLY A N 1
ATOM 463 C CA . GLY A 1 73 ? -3.362 0.521 -5.758 1.00 94.00 73 GLY A CA 1
ATOM 464 C C . GLY A 1 73 ? -4.823 0.853 -5.446 1.00 94.00 73 GLY A C 1
ATOM 465 O O . GLY A 1 73 ? -5.086 1.654 -4.555 1.00 94.00 73 GLY A O 1
ATOM 466 N N . ALA A 1 74 ? -5.784 0.206 -6.116 1.00 94.62 74 ALA A N 1
ATOM 467 C CA . ALA A 1 74 ? -7.208 0.438 -5.873 1.00 94.62 74 ALA A CA 1
ATOM 468 C C . ALA A 1 74 ? -7.679 -0.140 -4.531 1.00 94.62 74 ALA A C 1
ATOM 470 O O . ALA A 1 74 ? -8.536 0.446 -3.868 1.00 94.62 74 ALA A O 1
ATOM 471 N N . VAL A 1 75 ? -7.119 -1.276 -4.107 1.00 94.94 75 VAL A N 1
ATOM 472 C CA . VAL A 1 75 ? -7.381 -1.842 -2.775 1.00 94.94 75 VAL A CA 1
ATOM 473 C C . VAL A 1 75 ? -6.855 -0.904 -1.691 1.00 94.94 75 VAL A C 1
ATOM 475 O O . VAL A 1 75 ? -7.581 -0.603 -0.744 1.00 94.94 75 VAL A O 1
ATOM 478 N N . LEU A 1 76 ? -5.636 -0.382 -1.860 1.00 92.88 76 LEU A N 1
ATOM 479 C CA . LEU A 1 76 ? -5.036 0.556 -0.913 1.00 92.88 76 LEU A CA 1
ATOM 480 C C . LEU A 1 76 ? -5.838 1.859 -0.795 1.00 92.88 76 LEU A C 1
ATOM 482 O O . LEU A 1 76 ? -6.176 2.269 0.313 1.00 92.88 76 LEU A O 1
ATOM 486 N N . THR A 1 77 ? -6.217 2.485 -1.912 1.00 92.56 77 THR A N 1
ATOM 487 C CA . THR A 1 77 ? -7.036 3.711 -1.873 1.00 92.56 77 THR A CA 1
ATOM 488 C C . THR A 1 77 ? -8.410 3.466 -1.260 1.00 92.56 77 THR A C 1
ATOM 490 O O . THR A 1 77 ? -8.912 4.307 -0.519 1.00 92.56 77 THR A O 1
ATOM 493 N N . SER A 1 78 ? -9.002 2.292 -1.492 1.0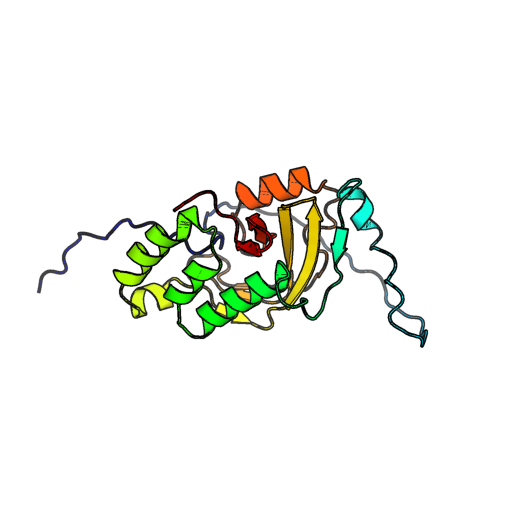0 92.81 78 SER A N 1
ATOM 494 C CA . SER A 1 78 ? -10.284 1.914 -0.888 1.00 92.81 78 SER A CA 1
ATOM 495 C C . SER A 1 78 ? -10.183 1.674 0.624 1.00 92.81 78 SER A C 1
ATOM 497 O O . SER A 1 78 ? -11.152 1.925 1.349 1.00 92.81 78 SER A O 1
ATOM 499 N N . ALA A 1 79 ? -9.029 1.204 1.110 1.00 91.50 79 ALA A N 1
ATOM 500 C CA . ALA A 1 79 ? -8.730 1.100 2.537 1.00 91.50 79 ALA A CA 1
ATOM 501 C C . ALA A 1 79 ? -8.559 2.484 3.172 1.00 91.50 79 ALA A C 1
ATOM 503 O O . ALA A 1 79 ? -9.179 2.761 4.196 1.00 91.50 79 ALA A O 1
ATOM 504 N N . ILE A 1 80 ? -7.804 3.374 2.526 1.00 90.56 80 ILE A N 1
ATOM 505 C CA . ILE A 1 80 ? -7.607 4.760 2.974 1.00 90.56 80 ILE A CA 1
ATOM 506 C C . ILE A 1 80 ? -8.942 5.509 3.042 1.00 90.56 80 ILE A C 1
ATOM 508 O O . ILE A 1 80 ? -9.269 6.080 4.077 1.00 90.56 80 ILE A O 1
ATOM 512 N N . ALA A 1 81 ? -9.785 5.398 2.013 1.00 92.06 81 ALA A N 1
ATOM 513 C CA . ALA A 1 81 ? -11.116 6.002 2.021 1.00 92.06 81 ALA A CA 1
ATOM 514 C C . ALA A 1 81 ? -12.007 5.473 3.164 1.00 92.06 81 ALA A C 1
ATOM 516 O O . ALA A 1 81 ? -12.846 6.200 3.693 1.00 92.06 81 ALA A O 1
ATOM 517 N N . ALA A 1 82 ? -11.841 4.208 3.573 1.00 90.81 82 ALA A N 1
ATOM 518 C CA . ALA A 1 82 ? -12.552 3.666 4.731 1.00 90.81 82 ALA A CA 1
ATOM 519 C C . ALA A 1 82 ? -12.055 4.269 6.056 1.00 90.81 82 ALA A C 1
ATOM 521 O O . ALA A 1 82 ? -12.877 4.520 6.938 1.00 90.81 82 ALA A O 1
ATOM 522 N N . ILE A 1 83 ? -10.747 4.529 6.179 1.00 88.62 83 ILE A N 1
ATOM 523 C CA . ILE A 1 83 ? -10.147 5.222 7.331 1.00 88.62 83 ILE A CA 1
ATOM 524 C C . ILE A 1 83 ? -10.697 6.644 7.435 1.00 88.62 83 ILE A C 1
ATOM 526 O O . ILE A 1 83 ? -11.197 7.028 8.490 1.00 88.62 83 ILE A O 1
ATOM 530 N N . GLU A 1 84 ? -10.651 7.403 6.339 1.00 89.25 84 GLU A N 1
ATOM 531 C CA . GLU A 1 84 ? -11.117 8.796 6.297 1.00 89.25 84 GLU A CA 1
ATOM 532 C C . GLU A 1 84 ? -12.620 8.918 6.572 1.00 89.25 84 GLU A C 1
ATOM 534 O O . GLU A 1 84 ? -13.065 9.876 7.198 1.00 89.25 84 GLU A O 1
ATOM 539 N N . ALA A 1 85 ? -13.406 7.915 6.171 1.00 91.12 85 ALA A N 1
ATOM 540 C CA . ALA A 1 85 ? -14.832 7.834 6.476 1.00 91.12 85 ALA A CA 1
ATOM 541 C C . ALA A 1 85 ? -15.141 7.362 7.913 1.00 91.12 85 ALA A C 1
ATOM 543 O O . ALA A 1 85 ? -16.311 7.187 8.255 1.00 91.12 85 ALA A O 1
ATOM 544 N N . GLY A 1 86 ? -14.127 7.083 8.742 1.00 87.81 86 GLY A N 1
ATOM 545 C CA . GLY A 1 86 ? -14.300 6.548 10.096 1.00 87.81 86 GLY A CA 1
ATOM 546 C C . GLY A 1 86 ? -14.852 5.117 10.142 1.00 87.81 86 GLY A C 1
ATOM 547 O O . GLY A 1 86 ? -15.291 4.645 11.190 1.00 87.81 86 GLY A O 1
ATOM 548 N N . ASN A 1 87 ? -14.851 4.402 9.014 1.00 89.56 87 ASN A N 1
ATOM 549 C CA . ASN A 1 87 ? -15.367 3.041 8.904 1.00 89.56 87 ASN A CA 1
ATOM 550 C C . ASN A 1 87 ? -14.240 2.020 9.102 1.00 89.56 87 ASN A C 1
ATOM 552 O O . ASN A 1 87 ? -13.871 1.270 8.196 1.00 89.56 87 ASN A O 1
ATOM 556 N N . TYR A 1 88 ? -13.676 2.004 10.307 1.00 84.75 88 TYR A N 1
ATOM 557 C CA . TYR A 1 88 ? -12.470 1.232 10.607 1.00 84.75 88 TYR A CA 1
ATOM 558 C C . TYR A 1 88 ? -12.668 -0.283 10.469 1.00 84.75 88 TYR A C 1
ATOM 560 O O . TYR A 1 88 ? -11.788 -0.984 9.981 1.00 84.75 88 TYR A O 1
ATOM 568 N N . ALA A 1 89 ? -13.865 -0.794 10.767 1.00 86.38 89 ALA A N 1
ATOM 569 C CA . ALA A 1 89 ? -14.188 -2.205 10.557 1.00 86.38 89 ALA A CA 1
ATOM 570 C C . ALA A 1 89 ? -14.129 -2.619 9.071 1.00 86.38 89 ALA A C 1
ATOM 572 O O . ALA A 1 89 ? -13.803 -3.766 8.757 1.00 86.38 89 ALA A O 1
ATOM 573 N N . LYS A 1 90 ? -14.398 -1.693 8.136 1.00 89.88 90 LYS A N 1
ATOM 574 C CA . LYS A 1 90 ? -14.301 -1.961 6.693 1.00 89.88 90 LYS A CA 1
ATOM 575 C C . LYS A 1 90 ? -12.858 -2.202 6.247 1.00 89.88 90 LYS A C 1
ATOM 577 O O . LYS A 1 90 ? -12.651 -2.923 5.274 1.00 89.88 90 LYS A O 1
ATOM 582 N N . ILE A 1 91 ? -11.869 -1.693 6.985 1.00 88.62 91 ILE A N 1
ATOM 583 C CA . ILE A 1 91 ? -10.446 -1.925 6.704 1.00 88.62 91 ILE A CA 1
ATOM 584 C C . ILE A 1 91 ? -10.120 -3.421 6.728 1.00 88.62 91 ILE A C 1
ATOM 586 O O . ILE A 1 91 ? -9.366 -3.904 5.886 1.00 88.62 91 ILE A O 1
ATOM 590 N N . CYS A 1 92 ? -10.770 -4.178 7.618 1.00 91.06 92 CYS A N 1
ATOM 591 C CA . CYS A 1 92 ? -10.575 -5.619 7.736 1.00 91.06 92 CYS A CA 1
ATOM 592 C C . CYS A 1 92 ? -10.881 -6.396 6.453 1.00 91.06 92 CYS A C 1
ATOM 594 O O . CYS A 1 92 ? -10.385 -7.503 6.293 1.00 91.06 92 CYS A O 1
ATOM 596 N N . HIS A 1 93 ? -11.670 -5.847 5.525 1.00 93.44 93 HIS A N 1
ATOM 597 C CA . HIS A 1 93 ? -11.931 -6.495 4.238 1.00 93.44 93 HIS A CA 1
ATOM 598 C C . HIS A 1 93 ? -10.765 -6.395 3.253 1.00 93.44 93 HIS A C 1
ATOM 600 O O . HIS A 1 93 ? -10.683 -7.217 2.340 1.00 93.44 93 HIS A O 1
ATOM 606 N N . TYR A 1 94 ? -9.878 -5.418 3.436 1.00 92.94 94 TYR A N 1
ATOM 607 C CA . TYR A 1 94 ? -8.705 -5.220 2.588 1.00 92.94 94 TYR A CA 1
ATOM 608 C C . TYR A 1 94 ? -7.477 -5.967 3.104 1.00 92.94 94 TYR A C 1
ATOM 610 O O . TYR A 1 94 ? -6.452 -5.969 2.438 1.00 92.94 94 TYR A O 1
ATOM 618 N N . LEU A 1 95 ? -7.578 -6.628 4.255 1.00 91.50 95 LEU A N 1
ATOM 619 C CA . LEU A 1 95 ? -6.544 -7.496 4.810 1.00 91.50 95 LEU A CA 1
ATOM 620 C C . LEU A 1 95 ? -6.662 -8.925 4.297 1.00 91.50 95 LEU A C 1
ATOM 622 O O . LEU A 1 95 ? -7.749 -9.367 3.910 1.00 91.50 95 LEU A O 1
ATOM 626 N N . GLN A 1 96 ? -5.549 -9.661 4.354 1.00 91.50 96 GLN A N 1
ATOM 627 C CA . GLN A 1 96 ? -5.513 -11.072 3.974 1.00 91.50 96 GLN A CA 1
ATOM 628 C C . GLN A 1 96 ? -6.641 -11.854 4.669 1.00 91.50 96 GLN A C 1
ATOM 630 O O . GLN A 1 96 ? -6.881 -11.638 5.861 1.00 91.50 96 GLN A O 1
ATOM 635 N N . PRO A 1 97 ? -7.321 -12.793 3.977 1.00 93.56 97 PRO A N 1
ATOM 636 C CA . PRO A 1 97 ? -8.441 -13.548 4.542 1.00 93.56 97 PRO A CA 1
ATOM 637 C C . PRO A 1 97 ? -8.159 -14.178 5.915 1.00 93.56 97 PRO A C 1
ATOM 639 O O . PRO A 1 97 ? -9.025 -14.159 6.787 1.00 93.56 97 PRO A O 1
ATOM 642 N N . SER A 1 98 ? -6.937 -14.672 6.134 1.00 91.81 98 SER A N 1
ATOM 643 C CA . SER A 1 98 ? -6.492 -15.260 7.404 1.00 91.81 98 SER A CA 1
ATOM 644 C C . SER A 1 98 ? -6.452 -14.271 8.577 1.00 91.81 98 SER A C 1
ATOM 646 O O . SER A 1 98 ? -6.548 -14.691 9.725 1.00 91.81 98 SER A O 1
ATOM 648 N N . GLN A 1 99 ? -6.341 -12.968 8.312 1.00 90.38 99 GLN A N 1
ATOM 649 C CA . GLN A 1 99 ? -6.228 -11.912 9.325 1.00 90.38 99 GLN A CA 1
ATOM 650 C C . GLN A 1 99 ? -7.557 -11.230 9.646 1.00 90.38 99 GLN A C 1
ATOM 652 O O . GLN A 1 99 ? -7.719 -10.638 10.714 1.00 90.38 99 GLN A O 1
ATOM 657 N N . GLN A 1 100 ? -8.537 -11.324 8.745 1.00 91.75 100 GLN A N 1
ATOM 658 C CA . GLN A 1 100 ? -9.806 -10.613 8.894 1.00 91.75 100 GLN A CA 1
ATOM 659 C C . GLN A 1 100 ? -10.567 -10.950 10.185 1.00 91.75 100 GLN A C 1
ATOM 661 O O . GLN A 1 100 ? -11.128 -10.021 10.765 1.00 91.75 100 GLN A O 1
ATOM 666 N N . PRO A 1 101 ? -10.624 -12.213 10.669 1.00 91.06 101 PRO A N 1
ATOM 667 C CA . PRO A 1 101 ? -11.327 -12.523 11.913 1.00 91.06 101 PRO A CA 1
ATOM 668 C C . PRO A 1 101 ? -10.751 -11.772 13.115 1.00 91.06 101 PRO A C 1
ATOM 670 O O . PRO A 1 101 ? -11.508 -11.190 13.892 1.00 91.06 101 PRO A O 1
ATOM 673 N N . LYS A 1 102 ? -9.419 -11.725 13.231 1.00 87.56 102 LYS A N 1
ATOM 674 C CA . LYS A 1 102 ? -8.749 -11.035 14.334 1.00 87.56 102 LYS A CA 1
ATOM 675 C C . LYS A 1 102 ? -8.922 -9.521 14.234 1.00 87.56 102 LYS A C 1
ATOM 677 O O . LYS A 1 102 ? -9.380 -8.912 15.195 1.00 87.56 102 LYS A O 1
ATOM 682 N N . CYS A 1 103 ? -8.719 -8.950 13.046 1.00 88.50 103 CYS A N 1
ATOM 683 C CA . CYS A 1 103 ? -8.997 -7.536 12.785 1.00 88.50 103 CYS A CA 1
ATOM 684 C C . CYS A 1 103 ? -10.431 -7.146 13.190 1.00 88.50 103 CYS A C 1
ATOM 686 O O . CYS A 1 103 ? -10.642 -6.173 13.911 1.00 88.50 103 CYS A O 1
ATOM 688 N N . LYS A 1 104 ? -11.438 -7.932 12.782 1.00 88.31 104 LYS A N 1
ATOM 689 C CA . LYS A 1 104 ? -12.846 -7.664 13.122 1.00 88.31 104 LYS A CA 1
ATOM 690 C C . LYS A 1 104 ? -13.107 -7.740 14.624 1.00 88.31 104 LYS A C 1
ATOM 692 O O . LYS A 1 104 ? -13.884 -6.938 15.130 1.00 88.31 104 LYS A O 1
ATOM 697 N N . SER A 1 105 ? -12.475 -8.679 15.327 1.00 86.56 105 SER A N 1
ATOM 698 C CA . SER A 1 105 ? -12.584 -8.789 16.786 1.00 86.56 105 SER A CA 1
ATOM 699 C C . SER A 1 105 ? -12.018 -7.553 17.492 1.00 86.56 105 SER A C 1
ATOM 701 O O . SER A 1 105 ? -12.630 -7.032 18.422 1.00 86.56 105 SER A O 1
ATOM 703 N N . GLU A 1 106 ? -10.868 -7.055 17.041 1.00 83.62 106 GLU A N 1
ATOM 704 C CA . GLU A 1 106 ? -10.222 -5.875 17.621 1.00 83.62 106 GLU A CA 1
ATOM 705 C C . GLU A 1 106 ? -11.042 -4.607 17.360 1.00 83.62 106 GLU A C 1
ATOM 707 O O . GLU A 1 106 ? -11.462 -3.937 18.304 1.00 83.62 106 GLU A O 1
ATOM 712 N N . PHE A 1 107 ? -11.393 -4.325 16.102 1.00 83.12 107 PHE A N 1
ATOM 713 C CA . PHE A 1 107 ? -12.209 -3.152 15.771 1.00 83.12 107 PHE A CA 1
ATOM 714 C C . PHE A 1 107 ? -13.648 -3.239 16.295 1.00 83.12 107 PHE A C 1
ATOM 716 O O . PHE A 1 107 ? -14.264 -2.206 16.539 1.00 83.12 107 PHE A O 1
ATOM 723 N N . GLY A 1 108 ? -14.190 -4.444 16.487 1.00 78.56 108 GLY A N 1
ATOM 724 C CA . GLY A 1 108 ? -15.521 -4.647 17.062 1.00 78.56 108 GLY A CA 1
ATOM 725 C C . GLY A 1 108 ? -15.592 -4.408 18.573 1.00 78.56 108 GLY A C 1
ATOM 726 O O . GLY A 1 108 ? -16.677 -4.166 19.095 1.00 78.56 108 GLY A O 1
ATOM 727 N N . SER A 1 109 ? -14.455 -4.467 19.273 1.00 77.94 109 SER A N 1
ATOM 728 C CA . SER A 1 109 ? -14.372 -4.271 20.729 1.00 77.94 109 SER A CA 1
ATOM 729 C C . SER A 1 109 ? -13.842 -2.892 21.135 1.00 77.94 109 SER A C 1
ATOM 731 O O . SER A 1 109 ? -14.039 -2.465 22.273 1.00 77.94 109 SER A O 1
ATOM 733 N N . ALA A 1 110 ? -13.195 -2.176 20.214 1.00 78.88 110 ALA A N 1
ATOM 734 C CA . ALA A 1 110 ? -12.605 -0.870 20.469 1.00 78.88 110 ALA A CA 1
ATOM 735 C C . ALA A 1 110 ? -13.621 0.285 20.368 1.00 78.88 110 ALA A C 1
ATOM 737 O O . ALA A 1 110 ? -14.547 0.286 19.557 1.00 78.88 110 ALA A O 1
ATOM 738 N N . GLN A 1 111 ? -13.420 1.323 21.185 1.00 81.44 111 GLN A N 1
ATOM 739 C CA . GLN A 1 111 ? -14.233 2.536 21.138 1.00 81.44 111 GLN A CA 1
ATOM 740 C C . GLN A 1 111 ? -13.883 3.362 19.892 1.00 81.44 111 GLN A C 1
ATOM 742 O O . GLN A 1 111 ? -12.728 3.740 19.698 1.00 81.44 111 GLN A O 1
ATOM 747 N N . ALA A 1 112 ? -14.886 3.714 19.081 1.00 80.19 112 ALA A N 1
ATOM 748 C CA . ALA A 1 112 ? -14.686 4.430 17.816 1.00 80.19 112 ALA A CA 1
ATOM 749 C C . ALA A 1 112 ? -13.870 5.731 17.954 1.00 80.19 112 ALA A C 1
ATOM 751 O O . ALA A 1 112 ? -13.020 6.013 17.116 1.00 80.19 112 ALA A O 1
ATOM 752 N N . SER A 1 113 ? -14.075 6.500 19.029 1.00 82.38 113 SER A N 1
ATOM 753 C CA . SER A 1 113 ? -13.319 7.734 19.293 1.00 82.38 113 SER A CA 1
ATOM 754 C C . SER A 1 113 ? -11.849 7.486 19.643 1.00 82.38 113 SER A C 1
ATOM 756 O O . SER A 1 113 ? -10.989 8.291 19.289 1.00 82.38 113 SER A O 1
ATOM 758 N N . ALA A 1 114 ? -11.552 6.377 20.326 1.00 83.00 114 ALA A N 1
ATOM 759 C CA . ALA A 1 114 ? -10.180 5.985 20.629 1.00 83.00 114 ALA A CA 1
ATOM 760 C C . ALA A 1 114 ? -9.450 5.584 19.342 1.00 83.00 114 ALA A C 1
ATOM 762 O O . ALA A 1 114 ? -8.338 6.047 19.106 1.00 83.00 114 ALA A O 1
ATOM 763 N N . ILE A 1 115 ? -10.118 4.823 18.466 1.00 81.44 115 ILE A N 1
ATOM 764 C CA . ILE A 1 115 ? -9.583 4.486 17.142 1.00 81.44 115 ILE A CA 1
ATOM 765 C C . ILE A 1 115 ? -9.333 5.765 16.339 1.00 81.44 115 ILE A C 1
ATOM 767 O O . ILE A 1 115 ? -8.229 5.971 15.852 1.00 81.44 115 ILE A O 1
ATOM 771 N N . ALA A 1 116 ? -10.311 6.669 16.260 1.00 82.62 116 ALA A N 1
ATOM 772 C CA . ALA A 1 116 ? -10.179 7.906 15.492 1.00 82.62 116 ALA A CA 1
ATOM 773 C C . ALA A 1 116 ? -8.985 8.776 15.915 1.00 82.62 116 ALA A C 1
ATOM 775 O O . ALA A 1 116 ? -8.396 9.446 15.075 1.00 82.62 116 ALA A O 1
ATOM 776 N N . THR A 1 117 ? -8.608 8.738 17.196 1.00 83.75 117 THR A N 1
ATOM 777 C CA . THR A 1 117 ? -7.468 9.503 17.726 1.00 83.75 117 THR A CA 1
ATOM 778 C C . THR A 1 117 ? -6.120 8.846 17.415 1.00 83.75 117 THR A C 1
ATOM 780 O O . THR A 1 117 ? -5.113 9.542 17.392 1.00 83.75 117 THR A O 1
ATOM 783 N N . ALA A 1 118 ? -6.088 7.532 17.180 1.00 83.25 118 ALA A N 1
ATOM 784 C CA . ALA A 1 118 ? -4.876 6.785 16.835 1.00 83.25 118 ALA A CA 1
ATOM 785 C C . ALA A 1 118 ? -4.643 6.692 15.316 1.00 83.25 118 ALA A C 1
ATOM 787 O O . ALA A 1 118 ? -3.529 6.434 14.865 1.00 83.25 118 ALA A O 1
ATOM 788 N N . MET A 1 119 ? -5.692 6.883 14.511 1.00 82.81 119 MET A N 1
ATOM 789 C CA . MET A 1 119 ? -5.594 6.722 13.065 1.00 82.81 119 MET A CA 1
ATOM 790 C C . MET A 1 119 ? -4.912 7.924 12.398 1.00 82.81 119 MET A C 1
ATOM 792 O O . MET A 1 119 ? -5.154 9.074 12.775 1.00 82.81 119 MET A O 1
ATOM 796 N N . PRO A 1 120 ? -4.084 7.679 11.370 1.00 86.12 120 PRO A N 1
ATOM 797 C CA . PRO A 1 120 ? -3.502 8.747 10.580 1.00 86.12 120 PRO A CA 1
ATOM 798 C C . PRO A 1 120 ? -4.569 9.489 9.771 1.00 86.12 120 PRO A C 1
ATOM 800 O O . PRO A 1 120 ? -5.616 8.945 9.413 1.00 86.12 120 PRO A O 1
ATOM 803 N N . THR A 1 121 ? -4.259 10.737 9.441 1.00 89.25 121 THR A N 1
ATOM 804 C CA . THR A 1 121 ? -5.011 11.542 8.478 1.00 89.25 121 THR A CA 1
ATOM 805 C C . THR A 1 121 ? -4.194 11.725 7.210 1.00 89.25 121 THR A C 1
ATOM 807 O O . THR A 1 121 ? -2.960 11.714 7.236 1.00 89.25 121 THR A O 1
ATOM 810 N N . PHE A 1 122 ? -4.886 11.891 6.089 1.00 90.19 122 PHE A N 1
ATOM 811 C CA . PHE A 1 122 ? -4.265 11.964 4.777 1.00 90.19 122 PHE A CA 1
ATOM 812 C C . PHE A 1 122 ? -4.651 13.263 4.087 1.00 90.19 122 PHE A C 1
ATOM 814 O O . PHE A 1 122 ? -5.747 13.792 4.266 1.00 90.19 122 PHE A O 1
ATOM 821 N N . LYS A 1 123 ? -3.730 13.804 3.294 1.00 92.31 123 LYS A N 1
ATOM 822 C CA . LYS A 1 123 ? -3.996 14.976 2.464 1.00 92.31 123 LYS A CA 1
ATOM 823 C C . LYS A 1 123 ? -3.349 14.800 1.103 1.00 92.31 123 LYS A C 1
ATOM 825 O O . LYS A 1 123 ? -2.156 14.523 1.013 1.00 92.31 123 LYS A O 1
ATOM 830 N N . ASN A 1 124 ? -4.140 15.012 0.052 1.00 91.56 124 ASN A N 1
ATOM 831 C CA . ASN A 1 124 ? -3.716 14.903 -1.348 1.00 91.56 124 ASN A CA 1
ATOM 832 C C . ASN A 1 124 ? -3.059 13.551 -1.678 1.00 91.56 124 ASN A C 1
ATOM 834 O O . ASN A 1 124 ? -2.135 13.491 -2.489 1.00 91.56 124 ASN A O 1
ATOM 838 N N . LEU A 1 125 ? -3.506 12.479 -1.019 1.00 89.50 125 LEU A N 1
ATOM 839 C CA . LEU A 1 125 ? -2.876 11.179 -1.154 1.00 89.50 125 LEU A CA 1
ATOM 840 C C . LEU A 1 125 ? -3.236 10.541 -2.498 1.00 89.50 125 LEU A C 1
ATOM 842 O O . LEU A 1 125 ? -4.410 10.404 -2.832 1.00 89.50 125 LEU A O 1
ATOM 846 N N . THR A 1 126 ? -2.223 10.169 -3.275 1.00 91.38 126 THR A N 1
ATOM 847 C CA . THR A 1 126 ? -2.388 9.594 -4.618 1.00 91.38 126 THR A CA 1
ATOM 848 C C . THR A 1 126 ? -1.513 8.359 -4.767 1.00 91.38 126 THR A C 1
ATOM 850 O O . THR A 1 126 ? -0.410 8.321 -4.236 1.00 91.38 126 THR A O 1
ATOM 853 N N . VAL A 1 127 ? -1.978 7.347 -5.502 1.00 91.94 127 VAL A N 1
ATOM 854 C CA . VAL A 1 127 ? -1.128 6.206 -5.873 1.00 91.94 127 VAL A CA 1
ATOM 855 C C . VAL A 1 127 ? -0.076 6.670 -6.876 1.00 91.94 127 VAL A C 1
ATOM 857 O O . VAL A 1 127 ? -0.412 7.227 -7.923 1.00 91.94 127 VAL A O 1
ATOM 860 N N . SER A 1 128 ? 1.194 6.441 -6.548 1.00 93.06 128 SER A N 1
ATOM 861 C CA . SER A 1 128 ? 2.308 6.698 -7.452 1.00 93.06 128 SER A CA 1
ATOM 862 C C . SER A 1 128 ? 2.600 5.453 -8.297 1.00 93.06 128 SER A C 1
ATOM 864 O O . SER A 1 128 ? 1.704 4.940 -8.964 1.00 93.06 128 SER A O 1
ATOM 866 N N . TYR A 1 129 ? 3.830 4.949 -8.308 1.00 95.12 129 TYR A N 1
ATOM 867 C CA . TYR A 1 129 ? 4.143 3.705 -8.994 1.00 95.12 129 TYR A CA 1
ATOM 868 C C . TYR A 1 129 ? 3.657 2.490 -8.202 1.00 95.12 129 TYR A C 1
ATOM 870 O O . TYR A 1 129 ? 3.659 2.469 -6.972 1.00 95.12 129 TYR A O 1
ATOM 878 N N . THR A 1 130 ? 3.262 1.445 -8.926 1.00 96.06 130 THR A N 1
ATOM 879 C CA . THR A 1 130 ? 3.059 0.107 -8.360 1.00 96.06 130 THR A CA 1
ATOM 880 C C . THR A 1 130 ? 3.998 -0.864 -9.055 1.00 96.06 130 THR A C 1
ATOM 882 O O . THR A 1 130 ? 3.914 -1.018 -10.273 1.00 96.06 130 THR A O 1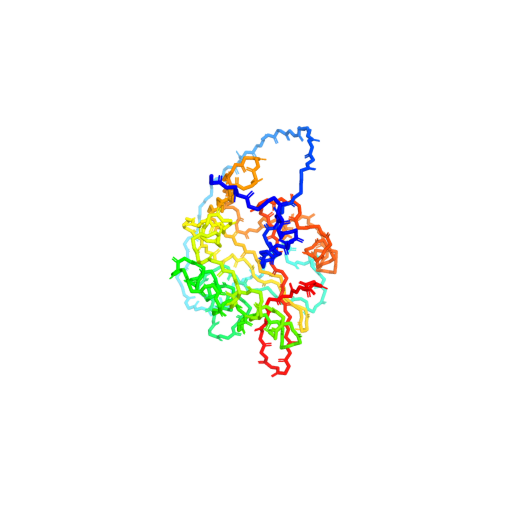
ATOM 885 N N . ALA A 1 131 ? 4.870 -1.523 -8.299 1.00 97.06 131 ALA A N 1
ATOM 886 C CA . ALA A 1 131 ? 5.699 -2.618 -8.793 1.00 97.06 131 ALA A CA 1
ATOM 887 C C . ALA A 1 131 ? 5.044 -3.951 -8.422 1.00 97.06 131 ALA A C 1
ATOM 889 O O . ALA A 1 131 ? 4.605 -4.112 -7.288 1.00 97.06 131 ALA A O 1
ATOM 890 N N . THR A 1 132 ? 4.953 -4.892 -9.359 1.00 97.81 132 THR A N 1
ATOM 891 C CA . THR A 1 132 ? 4.337 -6.213 -9.148 1.00 97.81 132 THR A CA 1
ATOM 892 C C . THR A 1 132 ? 5.276 -7.315 -9.613 1.00 97.81 132 THR A C 1
ATOM 894 O O . THR A 1 132 ? 5.737 -7.278 -10.751 1.00 97.81 132 THR A O 1
ATOM 897 N N . ASP A 1 133 ? 5.517 -8.295 -8.748 1.00 97.81 133 ASP A N 1
ATOM 898 C CA . ASP A 1 133 ? 6.285 -9.510 -9.017 1.00 97.81 133 ASP A CA 1
ATOM 899 C C . ASP A 1 133 ? 5.451 -10.732 -8.605 1.00 97.81 133 ASP A C 1
ATOM 901 O O . ASP A 1 133 ? 5.258 -11.017 -7.417 1.00 97.81 133 ASP A O 1
ATOM 905 N N . GLY A 1 134 ? 4.874 -11.415 -9.596 1.00 96.88 134 GLY A N 1
ATOM 906 C CA . GLY A 1 134 ? 3.918 -12.499 -9.371 1.00 96.88 134 GLY A CA 1
ATOM 907 C C . GLY A 1 134 ? 2.751 -12.058 -8.480 1.00 96.88 134 GLY A C 1
ATOM 908 O O . GLY A 1 134 ? 2.014 -11.137 -8.817 1.00 96.88 134 GLY A O 1
ATOM 909 N N . THR A 1 135 ? 2.602 -12.707 -7.323 1.00 97.56 135 THR A N 1
ATOM 910 C CA . THR A 1 135 ? 1.518 -12.452 -6.359 1.00 97.56 135 THR A CA 1
ATOM 911 C C . THR A 1 135 ? 1.840 -11.349 -5.349 1.00 97.56 135 THR A C 1
ATOM 913 O O . THR A 1 135 ? 1.115 -11.191 -4.369 1.00 97.56 135 THR A O 1
ATOM 916 N N . LYS A 1 136 ? 2.956 -10.633 -5.503 1.00 98.00 136 LYS A N 1
ATOM 917 C CA . LYS A 1 136 ? 3.401 -9.578 -4.588 1.00 98.00 136 LYS A CA 1
ATOM 918 C C . LYS A 1 136 ? 3.393 -8.243 -5.306 1.00 98.00 136 LYS A C 1
ATOM 920 O O . LYS A 1 136 ? 3.833 -8.153 -6.447 1.00 98.00 136 LYS A O 1
ATOM 925 N N . ALA A 1 137 ? 2.961 -7.196 -4.619 1.00 97.88 137 ALA A N 1
ATOM 926 C CA . ALA A 1 137 ? 3.060 -5.842 -5.131 1.00 97.88 137 ALA A CA 1
ATOM 927 C C . ALA A 1 137 ? 3.534 -4.864 -4.058 1.00 97.88 137 ALA A C 1
ATOM 929 O O . ALA A 1 137 ? 3.253 -5.020 -2.874 1.00 97.88 137 ALA A O 1
ATOM 930 N N . LEU A 1 138 ? 4.253 -3.842 -4.498 1.00 96.44 138 LEU A N 1
ATOM 931 C CA . LEU A 1 138 ? 4.651 -2.694 -3.702 1.00 96.44 138 LEU A CA 1
ATOM 932 C C . LEU A 1 138 ? 3.971 -1.475 -4.297 1.00 96.44 138 LEU A C 1
ATOM 934 O O . LEU A 1 138 ? 4.129 -1.198 -5.487 1.00 96.44 138 LEU A O 1
ATOM 938 N N . VAL A 1 139 ? 3.199 -0.768 -3.479 1.00 94.75 139 VAL A N 1
ATOM 939 C CA . VAL A 1 139 ? 2.471 0.430 -3.896 1.00 94.75 139 VAL A CA 1
ATOM 940 C C . VAL A 1 139 ? 3.125 1.647 -3.258 1.00 94.75 139 VAL A C 1
ATOM 942 O O . VAL A 1 139 ? 3.186 1.755 -2.034 1.00 94.75 139 VAL A O 1
ATOM 945 N N . GLY A 1 140 ? 3.619 2.557 -4.094 1.00 92.81 140 GLY A N 1
ATOM 946 C CA . GLY A 1 140 ? 4.060 3.881 -3.674 1.00 92.81 140 GLY A CA 1
ATOM 947 C C . GLY A 1 140 ? 2.895 4.867 -3.627 1.00 92.81 140 GLY A C 1
ATOM 948 O O . GLY A 1 140 ? 1.880 4.704 -4.312 1.00 92.81 140 GLY A O 1
ATOM 949 N N . LEU A 1 141 ? 3.049 5.910 -2.817 1.00 91.06 141 LEU A N 1
ATOM 950 C CA . LEU A 1 141 ? 2.047 6.963 -2.638 1.00 91.06 141 LEU A CA 1
ATOM 951 C C . LEU A 1 141 ? 2.668 8.356 -2.814 1.00 91.06 141 LEU A C 1
ATOM 953 O O . LEU A 1 141 ? 3.843 8.558 -2.585 1.00 91.06 141 LEU A O 1
ATOM 957 N N . THR A 1 142 ? 1.929 9.384 -3.163 1.00 91.81 142 THR A N 1
ATOM 958 C CA . THR A 1 142 ? 2.358 10.777 -2.938 1.00 91.81 142 THR A CA 1
ATOM 959 C C . THR A 1 142 ? 1.324 11.468 -2.076 1.00 91.81 142 THR A C 1
ATOM 961 O O . THR A 1 142 ? 0.233 10.937 -1.891 1.00 91.81 142 THR A O 1
ATOM 964 N N . GLY A 1 143 ? 1.667 12.625 -1.519 1.00 91.56 143 GLY A N 1
ATOM 965 C CA . GLY A 1 143 ? 0.815 13.392 -0.619 1.00 91.56 143 GLY A CA 1
ATOM 966 C C . GLY A 1 143 ? 1.374 13.455 0.796 1.00 91.56 143 GLY A C 1
ATOM 967 O O . GLY A 1 143 ? 2.562 13.227 1.031 1.00 91.56 143 GLY A O 1
ATOM 968 N N . THR A 1 144 ? 0.508 13.802 1.741 1.00 90.88 144 THR A N 1
ATOM 969 C CA . THR A 1 144 ? 0.857 13.977 3.150 1.00 90.88 144 THR A CA 1
ATOM 970 C C . THR A 1 144 ? 0.153 12.930 3.999 1.00 90.88 144 THR A C 1
ATOM 972 O O . THR A 1 144 ? -1.062 12.751 3.889 1.00 90.88 144 THR A O 1
ATOM 975 N N . ILE A 1 145 ? 0.917 12.289 4.880 1.00 89.50 145 ILE A N 1
ATOM 976 C CA . ILE A 1 145 ? 0.421 11.391 5.921 1.00 89.50 145 ILE A CA 1
ATOM 977 C C . ILE A 1 145 ? 0.722 12.054 7.258 1.00 89.50 145 ILE A C 1
ATOM 979 O O . ILE A 1 145 ? 1.871 12.403 7.532 1.00 89.50 145 ILE A O 1
ATOM 983 N N . CYS A 1 146 ? -0.307 12.247 8.073 1.00 88.12 146 CYS A N 1
ATOM 984 C CA . CYS A 1 146 ? -0.186 12.801 9.410 1.00 88.12 146 CYS A CA 1
ATOM 985 C C . CYS A 1 146 ? -0.559 11.739 10.442 1.00 88.12 146 CYS A C 1
ATOM 987 O O . CYS A 1 146 ? -1.731 11.386 10.557 1.00 88.12 146 CYS A O 1
ATOM 989 N N . SER A 1 147 ? 0.425 11.242 11.188 1.00 84.44 147 SER A N 1
ATOM 990 C CA . SER A 1 147 ? 0.228 10.279 12.269 1.00 84.44 147 SER A CA 1
ATOM 991 C C . SER A 1 147 ? 0.412 10.967 13.628 1.00 84.44 147 SER A C 1
ATOM 993 O O . SER A 1 147 ? 1.446 11.604 13.854 1.00 84.44 147 SER A O 1
ATOM 995 N N . PRO A 1 148 ? -0.561 10.846 14.550 1.00 79.12 148 PRO A N 1
ATOM 996 C CA . PRO A 1 148 ? -0.521 11.513 15.853 1.00 79.12 148 PRO A CA 1
ATOM 997 C C . PRO A 1 148 ? 0.644 11.037 16.732 1.00 79.12 148 PRO A C 1
ATOM 999 O O . PRO A 1 148 ? 1.102 11.774 17.604 1.00 79.12 148 PRO A O 1
ATOM 1002 N N . GLU A 1 149 ? 1.145 9.829 16.484 1.00 75.56 149 GLU A N 1
ATOM 1003 C CA . GLU A 1 149 ? 2.205 9.201 17.271 1.00 75.56 149 GLU A CA 1
ATOM 1004 C C . GLU A 1 149 ? 3.610 9.380 16.644 1.00 75.56 149 GLU A C 1
ATOM 1006 O O . GLU A 1 149 ? 4.612 9.024 17.267 1.00 75.56 149 GLU A O 1
ATOM 1011 N N . GLN A 1 150 ? 3.723 9.959 15.436 1.00 72.31 150 GLN A N 1
ATOM 1012 C CA . GLN A 1 150 ? 5.011 10.191 14.760 1.00 72.31 150 GLN A CA 1
ATOM 1013 C C . GLN A 1 150 ? 5.600 11.576 15.065 1.00 72.31 150 GLN A C 1
ATOM 1015 O O . GLN A 1 150 ? 4.895 12.546 15.346 1.00 72.31 150 GLN A O 1
ATOM 1020 N N . LYS A 1 151 ? 6.932 11.686 14.967 1.00 75.06 151 LYS A N 1
ATOM 1021 C CA . LYS A 1 151 ? 7.660 12.963 14.959 1.00 75.06 151 LYS A CA 1
ATOM 1022 C C . LYS A 1 151 ? 8.643 12.989 13.779 1.00 75.06 151 LYS A C 1
ATOM 1024 O O . LYS A 1 151 ? 9.562 12.175 13.781 1.00 75.06 151 LYS A O 1
ATOM 1029 N N . PRO A 1 152 ? 8.500 13.922 12.817 1.00 81.19 152 PRO A N 1
ATOM 1030 C CA . PRO A 1 152 ? 7.415 14.902 12.699 1.00 81.19 152 PRO A CA 1
ATOM 1031 C C . PRO A 1 152 ? 6.046 14.222 12.538 1.00 81.19 152 PRO A C 1
ATOM 1033 O O . PRO A 1 152 ? 5.953 13.140 11.970 1.00 81.19 152 PRO A O 1
ATOM 1036 N N . SER A 1 153 ? 4.987 14.855 13.049 1.00 83.69 153 SER A N 1
ATOM 1037 C CA . SER A 1 153 ? 3.631 14.281 13.025 1.00 83.69 153 SER A CA 1
ATOM 1038 C C . SER A 1 1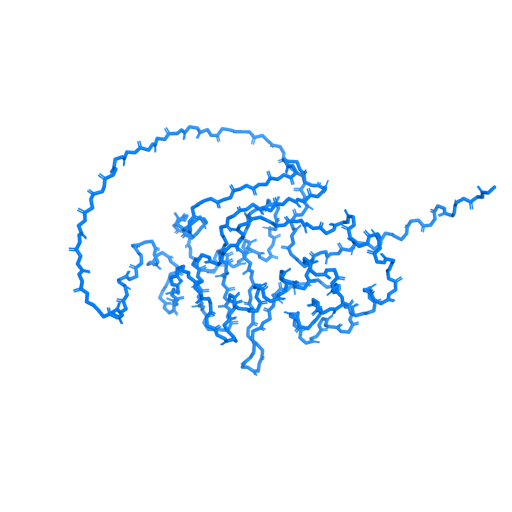53 ? 3.033 14.214 11.628 1.00 83.69 153 SER A C 1
ATOM 1040 O O . SER A 1 153 ? 2.071 13.490 11.424 1.00 83.69 153 SER A O 1
ATOM 1042 N N . CYS A 1 154 ? 3.596 14.948 10.669 1.00 87.56 154 CYS A N 1
ATOM 1043 C CA . CYS A 1 154 ? 3.216 14.899 9.269 1.00 87.56 154 CYS A CA 1
ATOM 1044 C C . CYS A 1 154 ? 4.456 14.751 8.393 1.00 87.56 154 CYS A C 1
ATOM 1046 O O . CYS A 1 154 ? 5.416 15.511 8.530 1.00 87.56 154 CYS A O 1
ATOM 1048 N N . VAL A 1 155 ? 4.395 13.820 7.446 1.00 86.62 155 VAL A N 1
ATOM 1049 C CA . VAL A 1 155 ? 5.411 13.608 6.415 1.00 86.62 155 VAL A CA 1
ATOM 1050 C C . VAL A 1 155 ? 4.754 13.815 5.058 1.00 86.62 155 VAL A C 1
ATOM 1052 O O . VAL A 1 155 ? 3.641 13.351 4.824 1.00 86.62 155 VAL A O 1
ATOM 1055 N N . THR A 1 156 ? 5.421 14.552 4.169 1.00 89.94 156 THR A N 1
ATOM 1056 C CA . THR A 1 156 ? 4.948 14.779 2.797 1.00 89.94 156 THR A CA 1
ATOM 1057 C C . THR A 1 156 ? 5.941 14.196 1.814 1.00 89.94 156 THR A C 1
ATOM 1059 O O . THR A 1 156 ? 7.126 14.514 1.885 1.00 89.94 156 THR A O 1
ATOM 1062 N N . ASN A 1 157 ? 5.442 13.405 0.870 1.00 88.75 157 ASN A N 1
ATOM 1063 C CA . ASN A 1 157 ? 6.204 12.965 -0.283 1.00 88.75 157 ASN A CA 1
ATOM 1064 C C . ASN A 1 157 ? 5.579 13.501 -1.574 1.00 88.75 157 ASN A C 1
ATOM 1066 O O . ASN A 1 157 ? 4.410 13.249 -1.863 1.00 88.75 157 ASN A O 1
ATOM 1070 N N . ASN A 1 158 ? 6.385 14.197 -2.371 1.00 91.56 158 ASN A N 1
ATOM 1071 C CA . ASN A 1 158 ? 5.989 14.695 -3.688 1.00 91.56 158 ASN A CA 1
ATOM 1072 C C . ASN A 1 158 ? 6.686 13.946 -4.833 1.00 91.56 158 ASN A C 1
ATOM 1074 O O . ASN A 1 158 ? 6.378 14.203 -5.994 1.00 91.56 158 ASN A O 1
ATOM 1078 N N . ASP A 1 159 ? 7.611 13.035 -4.526 1.00 91.50 159 ASP A N 1
ATOM 1079 C CA . ASP A 1 159 ? 8.314 12.238 -5.523 1.00 91.50 159 ASP A CA 1
ATOM 1080 C C . ASP A 1 159 ? 7.572 10.919 -5.765 1.00 91.50 159 ASP A C 1
ATOM 1082 O O . ASP A 1 159 ? 7.514 10.033 -4.913 1.00 91.50 159 ASP A O 1
ATOM 1086 N N . ALA A 1 160 ? 6.996 10.775 -6.957 1.00 89.81 160 ALA A N 1
ATOM 1087 C CA . ALA A 1 160 ? 6.272 9.571 -7.334 1.00 89.81 160 ALA A CA 1
ATOM 1088 C C . ALA A 1 160 ? 7.155 8.313 -7.312 1.00 89.81 160 ALA A C 1
ATOM 1090 O O . ALA A 1 160 ? 6.649 7.235 -6.997 1.00 89.81 160 ALA A O 1
ATOM 1091 N N . ALA A 1 161 ? 8.442 8.447 -7.643 1.00 91.19 161 ALA A N 1
ATOM 1092 C CA . ALA A 1 161 ? 9.409 7.355 -7.693 1.00 91.19 161 ALA A CA 1
ATOM 1093 C C . ALA A 1 161 ? 10.173 7.169 -6.372 1.00 91.19 161 ALA A C 1
ATOM 1095 O O . ALA A 1 161 ? 11.082 6.336 -6.317 1.00 91.19 161 ALA A O 1
ATOM 1096 N N . ALA A 1 162 ? 9.789 7.892 -5.313 1.00 87.06 162 ALA A N 1
ATOM 1097 C CA . ALA A 1 162 ? 10.403 7.764 -4.001 1.00 87.06 162 ALA A CA 1
ATOM 1098 C C . ALA A 1 162 ? 10.496 6.288 -3.590 1.00 87.06 162 ALA A C 1
ATOM 1100 O O . ALA A 1 162 ? 9.544 5.522 -3.752 1.00 87.06 162 ALA A O 1
ATOM 1101 N N . ILE A 1 163 ? 11.658 5.899 -3.057 1.00 88.50 163 ILE A N 1
ATOM 1102 C CA . ILE A 1 163 ? 12.029 4.526 -2.667 1.00 88.50 163 ILE A CA 1
ATOM 1103 C C . ILE A 1 163 ? 12.245 3.580 -3.863 1.00 88.50 163 ILE A C 1
ATOM 1105 O O . ILE A 1 163 ? 13.205 2.808 -3.852 1.00 88.50 163 ILE A O 1
ATOM 1109 N N . PHE A 1 164 ? 11.422 3.649 -4.911 1.00 92.62 164 PHE A N 1
ATOM 1110 C CA . PHE A 1 164 ? 11.604 2.839 -6.119 1.00 92.62 164 PHE A CA 1
ATOM 1111 C C . PHE A 1 164 ? 12.899 3.170 -6.873 1.00 92.62 164 PHE A C 1
ATOM 1113 O O . PHE A 1 164 ? 13.568 2.256 -7.344 1.00 92.62 164 PHE A O 1
ATOM 1120 N N . ASP A 1 165 ? 13.295 4.444 -6.927 1.00 92.62 165 ASP A N 1
ATOM 1121 C CA . ASP A 1 165 ? 14.557 4.892 -7.545 1.00 92.62 165 ASP A CA 1
ATOM 1122 C C . ASP A 1 165 ? 15.776 4.770 -6.603 1.00 92.62 165 ASP A C 1
ATOM 1124 O O . ASP A 1 165 ? 16.786 5.450 -6.746 1.00 92.62 165 ASP A O 1
ATOM 1128 N N . SER A 1 166 ? 15.705 3.897 -5.592 1.00 92.69 166 SER A N 1
ATOM 1129 C CA . SER A 1 166 ? 16.836 3.644 -4.682 1.00 92.69 166 SER A CA 1
ATOM 1130 C C . SER A 1 166 ? 17.925 2.748 -5.285 1.00 92.69 166 SER A C 1
ATOM 1132 O O . SER A 1 166 ? 18.945 2.504 -4.643 1.00 92.69 166 SER A O 1
ATOM 1134 N N . GLY A 1 167 ? 17.699 2.205 -6.486 1.00 94.38 167 GLY A N 1
ATOM 1135 C CA . GLY A 1 167 ? 18.566 1.207 -7.116 1.00 94.38 167 GLY A CA 1
ATOM 1136 C C . GLY A 1 167 ? 18.428 -0.209 -6.544 1.00 94.38 167 GLY A C 1
ATOM 1137 O O . GLY A 1 167 ? 19.104 -1.116 -7.024 1.00 94.38 167 GLY A O 1
ATOM 1138 N N . LYS A 1 168 ? 17.547 -0.416 -5.557 1.00 96.19 168 LYS A N 1
ATOM 1139 C CA . LYS A 1 168 ? 17.266 -1.728 -4.958 1.00 96.19 168 LYS A CA 1
ATOM 1140 C C . LYS A 1 168 ? 16.402 -2.601 -5.868 1.00 96.19 168 LYS A C 1
ATOM 1142 O O . LYS A 1 168 ? 15.631 -2.109 -6.699 1.00 96.19 168 LYS A O 1
ATOM 1147 N N . THR A 1 169 ? 16.512 -3.908 -5.670 1.00 97.88 169 THR A N 1
ATOM 1148 C CA . THR A 1 169 ? 15.659 -4.921 -6.300 1.00 97.88 169 THR A CA 1
ATOM 1149 C C . THR A 1 169 ? 14.274 -4.968 -5.658 1.00 97.88 169 THR A C 1
ATOM 1151 O O . THR A 1 169 ? 14.077 -4.541 -4.518 1.00 97.88 169 THR A O 1
ATOM 1154 N N . PHE A 1 170 ? 13.294 -5.554 -6.354 1.00 97.69 170 PHE A N 1
ATOM 1155 C CA . PHE A 1 170 ? 11.964 -5.771 -5.782 1.00 97.69 170 PHE A CA 1
ATOM 1156 C C . PHE A 1 170 ? 12.021 -6.619 -4.506 1.00 97.69 170 PHE A C 1
ATOM 1158 O O . PHE A 1 170 ? 11.312 -6.328 -3.547 1.00 97.69 170 PHE A O 1
ATOM 1165 N N . ALA A 1 171 ? 12.879 -7.642 -4.464 1.00 97.38 171 ALA A N 1
ATOM 1166 C CA . ALA A 1 171 ? 13.021 -8.511 -3.300 1.00 97.38 171 ALA A CA 1
ATOM 1167 C C . ALA A 1 171 ? 13.529 -7.750 -2.064 1.00 97.38 171 ALA A C 1
ATOM 1169 O O . ALA A 1 171 ? 12.987 -7.931 -0.974 1.00 97.38 171 ALA A O 1
ATOM 1170 N N . GLU A 1 172 ? 14.522 -6.873 -2.229 1.00 95.81 172 GLU A N 1
ATOM 1171 C CA . GLU A 1 172 ? 15.037 -6.019 -1.150 1.00 95.81 172 GLU A CA 1
ATOM 1172 C C . GLU A 1 172 ? 13.971 -5.039 -0.662 1.00 95.81 172 GLU A C 1
ATOM 1174 O O . GLU A 1 172 ? 13.687 -4.987 0.534 1.00 95.81 172 GLU A O 1
ATOM 1179 N N . LEU A 1 173 ? 13.313 -4.334 -1.587 1.00 94.81 173 LEU A N 1
ATOM 1180 C CA . LEU A 1 173 ? 12.235 -3.405 -1.251 1.00 94.81 173 LEU A CA 1
ATOM 1181 C C . LEU A 1 173 ? 11.058 -4.111 -0.573 1.00 94.81 173 LEU A C 1
ATOM 1183 O O . LEU A 1 173 ? 10.472 -3.570 0.363 1.00 94.81 173 LEU A O 1
ATOM 1187 N N . TRP A 1 174 ? 10.726 -5.329 -1.002 1.00 94.50 174 TRP A N 1
ATOM 1188 C CA . TRP A 1 174 ? 9.704 -6.148 -0.362 1.00 94.50 174 TRP A CA 1
ATOM 1189 C C . TRP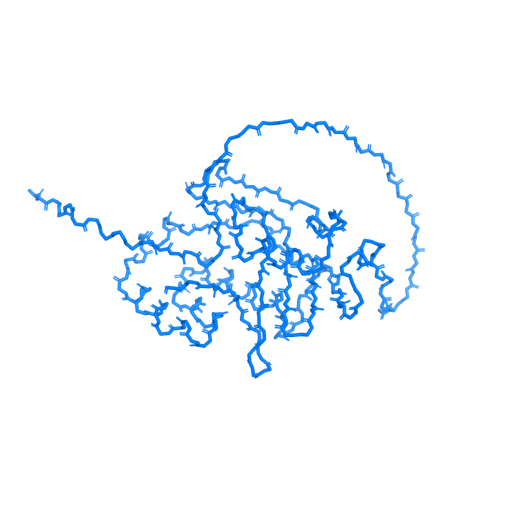 A 1 174 ? 10.091 -6.471 1.076 1.00 94.50 174 TRP A C 1
ATOM 1191 O O . TRP A 1 174 ? 9.298 -6.230 1.982 1.00 94.50 174 TRP A O 1
ATOM 1201 N N . MET A 1 175 ? 11.306 -6.985 1.296 1.00 92.56 175 MET A N 1
ATOM 1202 C CA . MET A 1 175 ? 11.799 -7.300 2.637 1.00 92.56 175 MET A CA 1
ATOM 1203 C C . MET A 1 175 ? 11.788 -6.070 3.543 1.00 92.56 175 MET A C 1
ATOM 1205 O O . MET A 1 175 ? 11.299 -6.157 4.665 1.00 92.56 175 MET A O 1
ATOM 1209 N N . GLU A 1 176 ? 12.252 -4.918 3.064 1.00 90.62 176 GLU A N 1
ATOM 1210 C CA . GLU A 1 176 ? 12.212 -3.665 3.825 1.00 90.62 176 GLU A CA 1
ATOM 1211 C C . GLU A 1 176 ? 10.781 -3.262 4.169 1.00 90.62 176 GLU A C 1
ATOM 1213 O O . GLU A 1 176 ? 10.488 -2.980 5.326 1.00 90.62 176 GLU A O 1
ATOM 1218 N N . SER A 1 177 ? 9.865 -3.340 3.205 1.00 88.88 177 SER A N 1
ATOM 1219 C CA . SER A 1 177 ? 8.467 -2.940 3.399 1.00 88.88 177 SER A CA 1
ATOM 1220 C C . SER A 1 177 ? 7.729 -3.814 4.415 1.00 88.88 177 SER A C 1
ATOM 1222 O O . SER A 1 177 ? 6.819 -3.339 5.089 1.00 88.88 177 SER A O 1
ATOM 1224 N N . VAL A 1 178 ? 8.110 -5.090 4.544 1.00 88.31 178 VAL A N 1
ATOM 1225 C CA . VAL A 1 178 ? 7.475 -6.024 5.490 1.00 88.31 178 VAL A CA 1
ATOM 1226 C C . VAL A 1 178 ? 8.200 -6.148 6.833 1.00 88.31 178 VAL A C 1
ATOM 1228 O O . VAL A 1 178 ? 7.628 -6.707 7.766 1.00 88.31 178 VAL A O 1
ATOM 1231 N N . THR A 1 179 ? 9.443 -5.665 6.946 1.00 81.81 179 THR A N 1
ATOM 1232 C CA . THR A 1 179 ? 10.248 -5.738 8.185 1.00 81.81 179 THR A CA 1
ATOM 1233 C C . THR A 1 179 ? 10.425 -4.387 8.868 1.00 81.81 179 THR A C 1
ATOM 1235 O O . THR A 1 179 ? 10.489 -4.324 10.092 1.00 81.81 179 THR A O 1
ATOM 1238 N N . SER A 1 180 ? 10.504 -3.309 8.091 1.00 65.06 180 SER A N 1
ATOM 1239 C CA . SER A 1 180 ? 10.836 -1.961 8.538 1.00 65.06 180 SER A CA 1
ATOM 1240 C C . SER A 1 180 ? 9.773 -0.998 8.051 1.00 65.06 180 SER A C 1
ATOM 1242 O O . SER A 1 180 ? 9.911 -0.326 7.033 1.00 65.06 180 SER A O 1
ATOM 1244 N N . ILE A 1 181 ? 8.701 -0.888 8.825 1.00 60.84 181 ILE A N 1
ATOM 1245 C CA . ILE A 1 181 ? 7.682 0.124 8.569 1.00 60.84 181 ILE A CA 1
ATOM 1246 C C . ILE A 1 181 ? 8.122 1.468 9.186 1.00 60.84 181 ILE A C 1
ATOM 1248 O O . ILE A 1 181 ? 7.309 2.322 9.420 1.00 60.84 181 ILE A O 1
ATOM 1252 N N . SER A 1 182 ? 9.383 1.712 9.534 1.00 51.56 182 SER A N 1
ATOM 1253 C CA . SER A 1 182 ? 9.749 2.682 10.584 1.00 51.56 182 SER A CA 1
ATOM 1254 C C . SER A 1 182 ? 9.681 4.181 10.247 1.00 51.56 182 SER A C 1
ATOM 1256 O O . SER A 1 182 ? 9.972 4.984 11.124 1.00 51.56 182 SER A O 1
ATOM 1258 N N . ASN A 1 183 ? 9.245 4.604 9.059 1.00 51.75 183 ASN A N 1
ATOM 1259 C CA . ASN A 1 183 ? 9.144 6.027 8.717 1.00 51.75 183 ASN A CA 1
ATOM 1260 C C . ASN A 1 183 ? 7.813 6.317 8.022 1.00 51.75 183 ASN A C 1
ATOM 1262 O O . ASN A 1 183 ? 7.340 5.490 7.249 1.00 51.75 183 ASN A O 1
ATOM 1266 N N . GLY A 1 184 ? 7.223 7.494 8.270 1.00 56.59 184 GLY A N 1
ATOM 1267 C CA . GLY A 1 184 ? 5.883 7.899 7.805 1.00 56.59 184 GLY A CA 1
ATOM 1268 C C . GLY A 1 184 ? 5.639 7.879 6.295 1.00 56.59 184 GLY A C 1
ATOM 1269 O O . GLY A 1 184 ? 4.557 8.245 5.847 1.00 56.59 184 GLY A O 1
ATOM 1270 N N . TYR A 1 185 ? 6.629 7.453 5.516 1.00 71.38 185 TYR A N 1
ATOM 1271 C CA . TYR A 1 185 ? 6.530 7.216 4.096 1.00 71.38 185 TYR A CA 1
ATOM 1272 C C . TYR A 1 185 ? 7.320 5.945 3.721 1.00 71.38 185 TYR A C 1
ATOM 1274 O O . TYR A 1 185 ? 8.551 5.948 3.710 1.00 71.38 185 TYR A O 1
ATOM 1282 N N . SER A 1 186 ? 6.606 4.853 3.439 1.00 83.00 186 SER A N 1
ATOM 1283 C CA . SER A 1 186 ? 7.148 3.564 2.991 1.00 83.00 186 SER A CA 1
ATOM 1284 C C . SER A 1 186 ? 6.315 3.001 1.836 1.00 83.00 186 SER A C 1
ATOM 1286 O O . SER A 1 186 ? 5.179 3.426 1.600 1.00 83.00 186 SER A O 1
ATOM 1288 N N . LEU A 1 187 ? 6.873 2.039 1.096 1.00 90.69 187 LEU A N 1
ATOM 1289 C CA . LEU A 1 187 ? 6.093 1.284 0.119 1.00 90.69 187 LEU A CA 1
ATOM 1290 C C . LEU A 1 187 ? 5.094 0.395 0.861 1.00 90.69 187 LEU A C 1
ATOM 1292 O O . LEU A 1 187 ? 5.444 -0.284 1.823 1.00 90.69 187 LEU A O 1
ATOM 1296 N N . THR A 1 188 ? 3.843 0.388 0.407 1.00 91.94 188 THR A N 1
ATOM 1297 C CA . THR A 1 188 ? 2.802 -0.455 0.999 1.00 91.94 188 THR A CA 1
ATOM 1298 C C . THR A 1 188 ? 2.863 -1.847 0.364 1.00 91.94 188 THR A C 1
ATOM 1300 O O . THR A 1 188 ? 2.617 -1.963 -0.844 1.00 91.94 188 THR A O 1
ATOM 1303 N N . PRO A 1 189 ? 3.180 -2.908 1.130 1.00 94.81 189 PRO A N 1
ATOM 1304 C CA . PRO A 1 189 ? 3.207 -4.260 0.604 1.00 94.81 189 PRO A CA 1
ATOM 1305 C C . PRO A 1 189 ? 1.783 -4.799 0.432 1.00 94.81 189 PRO A C 1
ATOM 1307 O O . PRO A 1 189 ? 0.931 -4.705 1.317 1.00 94.81 189 PRO A O 1
ATOM 1310 N N . MET A 1 190 ? 1.538 -5.403 -0.723 1.00 96.00 190 MET A N 1
ATOM 1311 C CA . MET A 1 190 ? 0.266 -5.987 -1.125 1.00 96.00 190 MET A CA 1
ATOM 1312 C C . MET A 1 190 ? 0.498 -7.422 -1.594 1.00 96.00 190 MET A C 1
ATOM 1314 O O . MET A 1 190 ? 1.524 -7.738 -2.197 1.00 96.00 190 MET A O 1
ATOM 1318 N N . ILE A 1 191 ? -0.464 -8.300 -1.338 1.00 96.94 191 ILE A N 1
ATOM 1319 C CA . ILE A 1 191 ? -0.391 -9.717 -1.691 1.00 96.94 191 ILE A CA 1
ATOM 1320 C C . ILE A 1 191 ? -1.671 -10.162 -2.388 1.00 96.94 191 ILE A C 1
ATOM 1322 O O . ILE A 1 191 ? -2.777 -9.782 -2.000 1.00 96.94 191 ILE A O 1
ATOM 1326 N N . GLU A 1 192 ? -1.519 -10.983 -3.416 1.00 97.81 192 GLU A N 1
ATOM 1327 C CA . GLU A 1 192 ? -2.621 -11.619 -4.115 1.00 97.81 192 GLU A CA 1
ATOM 1328 C C . GLU A 1 192 ? -2.940 -12.980 -3.488 1.00 97.81 192 GLU A C 1
ATOM 1330 O O . GLU A 1 192 ? -2.070 -13.834 -3.317 1.00 97.81 192 GLU A O 1
ATOM 1335 N N . VAL A 1 193 ? -4.212 -13.194 -3.153 1.00 97.12 193 VAL A N 1
ATOM 1336 C CA . VAL A 1 193 ? -4.738 -14.465 -2.650 1.00 97.12 193 VAL A CA 1
ATOM 1337 C C . VAL A 1 193 ? -5.990 -14.804 -3.452 1.00 97.12 193 VAL A C 1
ATOM 1339 O O . VAL A 1 193 ? -6.972 -14.065 -3.416 1.00 97.12 193 VAL A O 1
ATOM 1342 N N . ASN A 1 194 ? -5.970 -15.929 -4.173 1.00 96.19 194 ASN A N 1
ATOM 1343 C CA . ASN A 1 194 ? -7.091 -16.401 -4.998 1.00 96.19 194 ASN A CA 1
ATOM 1344 C C . ASN A 1 194 ? -7.614 -15.348 -6.000 1.00 96.19 194 ASN A C 1
ATOM 1346 O O . ASN A 1 194 ? -8.825 -15.142 -6.113 1.00 96.19 194 ASN A O 1
ATOM 1350 N N . GLY A 1 195 ? -6.713 -14.656 -6.705 1.00 96.19 195 GLY A N 1
ATOM 1351 C CA . GLY A 1 195 ? -7.089 -13.667 -7.725 1.00 96.19 195 GLY A CA 1
ATOM 1352 C C . GLY A 1 195 ? -7.531 -12.307 -7.173 1.00 96.19 195 GLY A C 1
ATOM 1353 O O . GLY A 1 195 ? -8.157 -11.526 -7.891 1.00 96.19 195 GLY A O 1
ATOM 1354 N N . LYS A 1 196 ? -7.309 -12.037 -5.879 1.00 97.25 196 LYS A N 1
ATOM 1355 C CA . LYS A 1 196 ? -7.698 -10.786 -5.213 1.00 97.25 196 LYS A CA 1
ATOM 1356 C C . LYS A 1 196 ? -6.539 -10.213 -4.417 1.00 97.25 196 LYS A C 1
ATOM 1358 O O . LYS A 1 196 ? -5.849 -10.948 -3.717 1.00 97.25 196 LYS A O 1
ATOM 1363 N N . TRP A 1 197 ? -6.369 -8.898 -4.493 1.00 97.44 197 TRP A N 1
ATOM 1364 C CA . TRP A 1 197 ? -5.329 -8.177 -3.768 1.00 97.44 197 TRP A CA 1
ATOM 1365 C C . TRP A 1 197 ? -5.765 -7.801 -2.355 1.00 97.44 197 TRP A C 1
ATOM 1367 O O . TRP A 1 197 ? -6.911 -7.418 -2.119 1.00 97.44 197 TRP A O 1
ATOM 1377 N N . TYR A 1 198 ? -4.813 -7.875 -1.432 1.00 95.69 198 TYR A N 1
ATOM 1378 C CA . TYR A 1 198 ? -4.965 -7.536 -0.025 1.00 95.69 198 TYR A CA 1
ATOM 1379 C C . TYR A 1 198 ? -3.726 -6.785 0.461 1.00 95.69 198 TYR A C 1
ATOM 1381 O O . TYR A 1 198 ? -2.625 -7.022 -0.033 1.00 95.69 198 TYR A O 1
ATOM 1389 N N . GLY A 1 199 ? -3.892 -5.913 1.451 1.00 92.62 199 GLY A N 1
ATOM 1390 C CA . GLY A 1 199 ? -2.785 -5.404 2.247 1.00 92.62 199 GLY A CA 1
ATOM 1391 C C . GLY A 1 199 ? -2.068 -6.569 2.915 1.00 92.62 199 GLY A C 1
ATOM 1392 O O . GLY A 1 199 ? -2.706 -7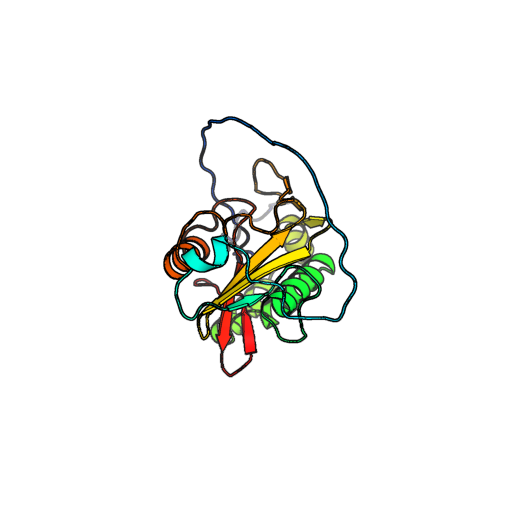.425 3.536 1.00 92.62 199 GLY A O 1
ATOM 1393 N N . TYR A 1 200 ? -0.754 -6.622 2.740 1.00 90.12 200 TYR A N 1
ATOM 1394 C CA . TYR A 1 200 ? 0.074 -7.620 3.390 1.00 90.12 200 TYR A CA 1
ATOM 1395 C C . TYR A 1 200 ? 0.412 -7.155 4.807 1.00 90.12 200 TYR A C 1
ATOM 1397 O O . TYR A 1 200 ? 0.864 -6.031 5.015 1.00 90.12 200 TYR A O 1
ATOM 1405 N N . SER A 1 201 ? 0.236 -8.044 5.778 1.00 81.62 201 SER A N 1
ATOM 1406 C CA . SER A 1 201 ? 0.735 -7.858 7.138 1.00 81.62 201 SER A CA 1
ATOM 1407 C C . SER A 1 201 ? 1.259 -9.195 7.648 1.00 81.62 201 SER A C 1
ATOM 1409 O O . SER A 1 201 ? 0.672 -10.238 7.375 1.00 81.62 201 SER A O 1
ATOM 1411 N N . THR A 1 202 ? 2.345 -9.193 8.416 1.00 70.75 202 THR A N 1
ATOM 1412 C CA . THR A 1 202 ? 2.813 -10.385 9.147 1.00 70.75 202 THR A CA 1
ATOM 1413 C C . THR A 1 202 ? 2.162 -10.527 10.521 1.00 70.75 202 THR A C 1
ATOM 1415 O O . THR A 1 202 ? 2.317 -11.570 11.151 1.00 70.75 202 THR A O 1
ATOM 1418 N N . GLY A 1 203 ? 1.414 -9.517 10.977 1.00 56.78 203 GLY A N 1
ATOM 1419 C CA . GLY A 1 203 ? 0.843 -9.466 12.318 1.00 56.78 203 GLY A CA 1
ATOM 1420 C C . GLY A 1 203 ? -0.605 -8.991 12.332 1.00 56.78 203 GLY A C 1
ATOM 1421 O O . GLY A 1 203 ? -0.921 -7.904 11.849 1.00 56.78 203 GLY A O 1
ATOM 1422 N N . PHE A 1 204 ? -1.455 -9.829 12.918 1.00 48.16 204 PHE A N 1
ATOM 1423 C CA . PHE A 1 204 ? -2.377 -9.405 13.962 1.00 48.16 204 PHE A CA 1
ATOM 1424 C C . PHE A 1 204 ? -2.016 -10.210 15.193 1.00 48.16 204 PHE A C 1
ATOM 1426 O O . PHE A 1 204 ? -2.030 -11.463 15.113 1.00 48.16 204 PHE A O 1
#